Protein AF-0000000066293662 (afdb_homodimer)

Organism: Pelotomaculum thermopropionicum (strain DSM 13744 / JCM 10971 / SI) (NCBI:txid370438)

pLDDT: mean 81.78, std 11.97, range [32.34, 95.88]

Solvent-accessible surface area (backbone atoms only — not comparable to full-atom values): 14926 Å² total; per-residue (Å²): 115,74,69,55,57,62,65,71,39,51,73,28,52,47,52,37,50,50,45,27,51,44,15,60,73,37,67,30,66,56,48,29,51,31,30,48,48,52,50,49,31,52,72,69,64,40,39,81,66,48,43,59,48,30,64,74,39,17,55,60,54,15,49,34,37,23,43,39,23,59,44,39,45,55,54,66,53,63,64,41,69,70,39,54,52,32,38,69,37,74,64,9,41,44,17,22,52,20,5,23,50,34,8,37,36,29,34,48,5,46,50,44,44,70,74,39,57,60,33,52,50,14,20,47,53,12,32,52,48,10,24,60,74,58,58,14,31,89,61,42,59,46,50,12,31,18,44,23,45,52,51,50,52,56,49,52,70,74,98,115,73,68,53,58,63,63,70,39,51,73,28,52,47,51,37,50,51,45,28,51,44,14,60,72,38,65,28,64,57,49,28,51,31,31,50,50,51,50,50,30,52,73,70,64,40,40,81,67,49,43,60,46,30,64,72,41,16,56,59,54,14,50,35,36,22,42,38,24,58,45,38,46,55,54,65,54,63,63,40,70,69,39,54,53,32,37,68,36,72,64,9,40,43,17,23,53,21,5,22,49,35,8,38,37,29,34,49,4,46,49,46,43,70,73,40,58,60,33,51,49,14,19,46,52,12,32,52,48,10,24,60,75,59,59,14,30,88,65,43,59,46,51,13,32,18,45,22,46,52,51,51,52,55,50,53,71,74,98

Sequence (318 aa):
MSTNFFFAFESSEMILITLLFLGLFGRSNLVVSSSCILLCLKYFKLDQLVFPVLESRGLELGLVLLMLHILSPVATEKLTIKDLHSVTSLKGLFALAAGTLATKLNGDGLALMNARPEIIFGLTVGTVLGILFLRGTPCGPVMAAAVTAVFLQIASLFSMSTNFFFAFESSEMILITLLFLGLFGRSNLVVSSSCILLCLKYFKLDQLVFPVLESRGLELGLVLLMLHILSPVATEKLTIKDLHSVTSLKGLFALAAGTLATKLNGDGLALMNARPEIIFGLTVGTVLGILFLRGTPCGPVMAAAVTAVFLQIASLFS

Structure (mmCIF, N/CA/C/O backbone):
data_AF-0000000066293662-model_v1
#
loop_
_entity.id
_entity.type
_entity.pdbx_description
1 polymer 'UPF0756 membrane protein PTH_1668'
#
loop_
_atom_site.group_PDB
_atom_site.id
_atom_site.type_symbol
_atom_site.label_atom_id
_atom_site.label_alt_id
_atom_site.label_comp_id
_atom_site.label_asym_id
_atom_site.label_entity_id
_atom_site.label_seq_id
_atom_site.pdbx_PDB_ins_code
_atom_site.Cartn_x
_atom_site.Cartn_y
_atom_site.Cartn_z
_atom_site.occupancy
_atom_site.B_iso_or_equiv
_atom_site.auth_seq_id
_atom_site.auth_comp_id
_atom_site.auth_asym_id
_atom_site.auth_atom_id
_atom_site.pdbx_PDB_model_num
ATOM 1 N N . MET A 1 1 ? -18.578 -21.016 -31.906 1 32.34 1 MET A N 1
ATOM 2 C CA . MET A 1 1 ? -17.891 -19.75 -32.125 1 32.34 1 MET A CA 1
ATOM 3 C C . MET A 1 1 ? -17.328 -19.188 -30.844 1 32.34 1 MET A C 1
ATOM 5 O O . MET A 1 1 ? -16.344 -18.453 -30.844 1 32.34 1 MET A O 1
ATOM 9 N N . SER A 1 2 ? -18.094 -19.234 -29.766 1 38.53 2 SER A N 1
ATOM 10 C CA . SER A 1 2 ? -17.797 -18.703 -28.438 1 38.53 2 SER A CA 1
ATOM 11 C C . SER A 1 2 ? -16.594 -19.422 -27.828 1 38.53 2 SER A C 1
ATOM 13 O O . SER A 1 2 ? -15.844 -18.812 -27.047 1 38.53 2 SER A O 1
ATOM 15 N N . THR A 1 3 ? -16.578 -20.656 -27.984 1 43 3 THR A N 1
ATOM 16 C CA . THR A 1 3 ? -15.516 -21.531 -27.5 1 43 3 THR A CA 1
ATOM 17 C C . THR A 1 3 ? -14.18 -21.172 -28.141 1 43 3 THR A C 1
ATOM 19 O O . THR A 1 3 ? -13.117 -21.344 -27.531 1 43 3 THR A O 1
ATOM 22 N N . ASN A 1 4 ? -14.156 -20.781 -29.359 1 43.25 4 ASN A N 1
ATOM 23 C CA . ASN A 1 4 ? -12.961 -20.438 -30.125 1 43.25 4 ASN A CA 1
ATOM 24 C C . ASN A 1 4 ? -12.281 -19.188 -29.578 1 43.25 4 ASN A C 1
ATOM 26 O O . ASN A 1 4 ? -11.094 -18.969 -29.828 1 43.25 4 ASN A O 1
ATOM 30 N N . PHE A 1 5 ? -13.031 -18.266 -29.281 1 42.22 5 PHE A N 1
ATOM 31 C CA . PHE A 1 5 ? -12.516 -17.016 -28.734 1 42.22 5 PHE A CA 1
ATOM 32 C C . PHE A 1 5 ? -11.688 -17.281 -27.484 1 42.22 5 PHE A C 1
ATOM 34 O O . PHE A 1 5 ? -10.609 -16.719 -27.312 1 42.22 5 PHE A O 1
ATOM 41 N N . PHE A 1 6 ? -12.234 -18.062 -26.516 1 47.84 6 PHE A N 1
ATOM 42 C CA . PHE A 1 6 ? -11.508 -18.484 -25.328 1 47.84 6 PHE A CA 1
ATOM 43 C C . PHE A 1 6 ? -10.266 -19.281 -25.703 1 47.84 6 PHE A C 1
ATOM 45 O O . PHE A 1 6 ? -9.242 -19.219 -25.016 1 47.84 6 PHE A O 1
ATOM 52 N N . PHE A 1 7 ? -10.367 -20.016 -26.75 1 49.28 7 PHE A N 1
ATOM 53 C CA . PHE A 1 7 ? -9.258 -20.812 -27.266 1 49.28 7 PHE A CA 1
ATOM 54 C C . PHE A 1 7 ? -8.164 -19.906 -27.828 1 49.28 7 PHE A C 1
ATOM 56 O O . PHE A 1 7 ? -6.992 -20.297 -27.859 1 49.28 7 PHE A O 1
ATOM 63 N N . ALA A 1 8 ? -8.492 -18.688 -28.266 1 53.06 8 ALA A N 1
ATOM 64 C CA . ALA A 1 8 ? -7.523 -17.797 -28.875 1 53.06 8 ALA A CA 1
ATOM 65 C C . ALA A 1 8 ? -6.66 -17.109 -27.828 1 53.06 8 ALA A C 1
ATOM 67 O O . ALA A 1 8 ? -5.578 -16.594 -28.125 1 53.06 8 ALA A O 1
ATOM 68 N N . PHE A 1 9 ? -7.074 -17.234 -26.547 1 65.88 9 PHE A N 1
ATOM 69 C CA . PHE A 1 9 ? -6.312 -16.594 -25.484 1 65.88 9 PHE A CA 1
ATOM 70 C C . PHE A 1 9 ? -5.383 -17.578 -24.797 1 65.88 9 PHE A C 1
ATOM 72 O O . PHE A 1 9 ? -5.742 -18.75 -24.594 1 65.88 9 PHE A O 1
ATOM 79 N N . GLU A 1 10 ? -4.219 -17.172 -24.734 1 76.62 10 GLU A N 1
ATOM 80 C CA . GLU A 1 10 ? -3.264 -17.953 -23.953 1 76.62 10 GLU A CA 1
ATOM 81 C C . GLU A 1 10 ? -3.742 -18.109 -22.5 1 76.62 10 GLU A C 1
ATOM 83 O O . GLU A 1 10 ? -4.699 -17.453 -22.094 1 76.62 10 GLU A O 1
ATOM 88 N N . SER A 1 11 ? -3.164 -19.047 -21.953 1 81.5 11 SER A N 1
ATOM 89 C CA . SER A 1 11 ? -3.547 -19.375 -20.578 1 81.5 11 SER A CA 1
ATOM 90 C C . SER A 1 11 ? -3.547 -18.125 -19.703 1 81.5 11 SER A C 1
ATOM 92 O O . SER A 1 11 ? -4.469 -17.922 -18.906 1 81.5 11 SER A O 1
ATOM 94 N N . SER A 1 12 ? -2.609 -17.328 -19.875 1 83 12 SER A N 1
ATOM 95 C CA . SER A 1 12 ? -2.5 -16.125 -19.062 1 83 12 SER A CA 1
ATOM 96 C C . SER A 1 12 ? -3.623 -15.141 -19.375 1 83 12 SER A C 1
ATOM 98 O O . SER A 1 12 ? -4.141 -14.477 -18.469 1 83 12 SER A O 1
ATOM 100 N N . GLU A 1 13 ? -3.957 -15.047 -20.578 1 87.19 13 GLU A N 1
ATOM 101 C CA . GLU A 1 13 ? -5.039 -14.141 -20.969 1 87.19 13 GLU A CA 1
ATOM 102 C C . GLU A 1 13 ? -6.375 -14.609 -20.406 1 87.19 13 GLU A C 1
ATOM 104 O O . GLU A 1 13 ? -7.211 -13.797 -20.016 1 87.19 13 GLU A O 1
ATOM 109 N N . MET A 1 14 ? -6.461 -15.867 -20.406 1 86.31 14 MET A N 1
ATOM 110 C CA . MET A 1 14 ? -7.688 -16.422 -19.844 1 86.31 14 MET A CA 1
ATOM 111 C C . MET A 1 14 ? -7.785 -16.109 -18.359 1 86.31 14 MET A C 1
ATOM 113 O O . MET A 1 14 ? -8.867 -15.828 -17.844 1 86.31 14 MET A O 1
ATOM 117 N N . ILE A 1 15 ? -6.664 -16.25 -17.719 1 83.62 15 ILE A N 1
ATOM 118 C CA . ILE A 1 15 ? -6.645 -15.961 -16.281 1 83.62 15 ILE A CA 1
ATOM 119 C C . ILE A 1 15 ? -6.992 -14.492 -16.062 1 83.62 15 ILE A C 1
ATOM 121 O O . ILE A 1 15 ? -7.773 -14.164 -15.156 1 83.62 15 ILE A O 1
ATOM 125 N N . LEU A 1 16 ? -6.516 -13.656 -16.875 1 88.69 16 LEU A N 1
ATOM 126 C CA . LEU A 1 16 ? -6.766 -12.227 -16.734 1 88.69 16 LEU A CA 1
ATOM 127 C C . LEU A 1 16 ? -8.227 -11.898 -17.016 1 88.69 16 LEU A C 1
ATOM 129 O O . LEU A 1 16 ? -8.812 -11.023 -16.375 1 88.69 16 LEU A O 1
ATOM 133 N N . ILE A 1 17 ? -8.797 -12.562 -18 1 91.88 17 ILE A N 1
ATOM 134 C CA . ILE A 1 17 ? -10.203 -12.359 -18.312 1 91.88 17 ILE A CA 1
ATOM 135 C C . ILE A 1 17 ? -11.062 -12.789 -17.125 1 91.88 17 ILE A C 1
ATOM 137 O O . ILE A 1 17 ? -12.016 -12.094 -16.766 1 91.88 17 ILE A O 1
ATOM 141 N N . THR A 1 18 ? -10.68 -13.93 -16.641 1 86.88 18 THR A N 1
ATOM 142 C CA . THR A 1 18 ? -11.391 -14.398 -15.453 1 86.88 18 THR A CA 1
ATOM 143 C C . THR A 1 18 ? -11.289 -13.383 -14.32 1 86.88 18 THR A C 1
ATOM 145 O O . THR A 1 18 ? -12.289 -13.086 -13.656 1 86.88 18 THR A O 1
ATOM 148 N N . LEU A 1 19 ? -10.141 -12.875 -14.109 1 84.81 19 LEU A N 1
ATOM 149 C CA . LEU A 1 19 ? -9.938 -11.883 -13.062 1 84.81 19 LEU A CA 1
ATOM 150 C C . LEU A 1 19 ? -10.727 -10.609 -13.352 1 84.81 19 LEU A C 1
ATOM 152 O O . LEU A 1 19 ? -11.219 -9.953 -12.43 1 84.81 19 LEU A O 1
ATOM 156 N N . LEU A 1 20 ? -10.797 -10.273 -14.617 1 91.25 20 LEU A N 1
ATOM 157 C CA . LEU A 1 20 ? -11.578 -9.102 -15.023 1 91.25 20 LEU A CA 1
ATOM 158 C C . LEU A 1 20 ? -13.039 -9.273 -14.625 1 91.25 20 LEU A C 1
ATOM 160 O O . LEU A 1 20 ? -13.641 -8.367 -14.039 1 91.25 20 LEU A O 1
ATOM 164 N N . PHE A 1 21 ? -13.578 -10.391 -14.844 1 91.12 21 PHE A N 1
ATOM 165 C CA . PHE A 1 21 ? -14.969 -10.656 -14.5 1 91.12 21 PHE A CA 1
ATOM 166 C C . PHE A 1 21 ? -15.164 -10.703 -12.992 1 91.12 21 PHE A C 1
ATOM 168 O O . PHE A 1 21 ? -16.141 -10.172 -12.469 1 91.12 21 PHE A O 1
ATOM 175 N N . LEU A 1 22 ? -14.234 -11.367 -12.398 1 83.31 22 LEU A N 1
ATOM 176 C CA . LEU A 1 22 ? -14.32 -11.438 -10.938 1 83.31 22 LEU A CA 1
ATOM 177 C C . LEU A 1 22 ? -14.242 -10.039 -10.328 1 83.31 22 LEU A C 1
ATOM 179 O O . LEU A 1 22 ? -14.906 -9.766 -9.328 1 83.31 22 LEU A O 1
ATOM 183 N N . GLY A 1 23 ? -13.383 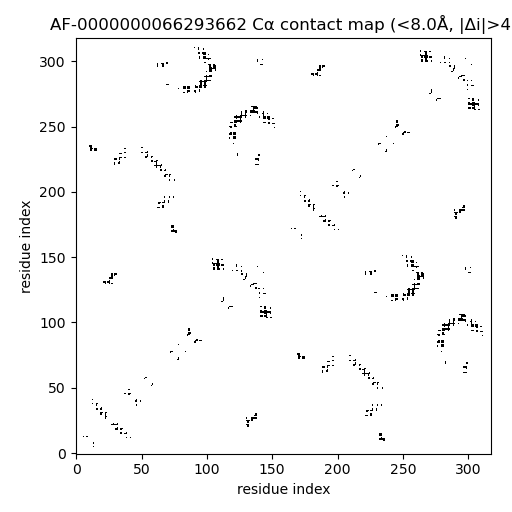-9.258 -10.859 1 86.12 23 GLY A N 1
ATOM 184 C CA . GLY A 1 23 ? -13.297 -7.879 -10.406 1 86.12 23 GLY A CA 1
ATOM 185 C C . GLY A 1 23 ? -14.586 -7.105 -10.594 1 86.12 23 GLY A C 1
ATOM 186 O O . GLY A 1 23 ? -14.961 -6.301 -9.742 1 86.12 23 GLY A O 1
ATOM 187 N N . LEU A 1 24 ? -15.258 -7.344 -11.766 1 87.88 24 LEU A N 1
ATOM 188 C CA . LEU A 1 24 ? -16.547 -6.707 -12.047 1 87.88 24 LEU A CA 1
ATOM 189 C C . LEU A 1 24 ? -17.609 -7.16 -11.055 1 87.88 24 LEU A C 1
ATOM 191 O O . LEU A 1 24 ? -18.375 -6.344 -10.547 1 87.88 24 LEU A O 1
ATOM 195 N N . PHE A 1 25 ? -17.531 -8.375 -10.75 1 84.75 25 PHE A N 1
ATOM 196 C CA . PHE A 1 25 ? -18.484 -8.945 -9.82 1 84.75 25 PHE A CA 1
ATOM 197 C C . PHE A 1 25 ? -18.219 -8.469 -8.398 1 84.75 25 PHE A C 1
ATOM 199 O O . PHE A 1 25 ? -19.141 -8.227 -7.625 1 84.75 25 PHE A O 1
ATOM 206 N N . GLY A 1 26 ? -16.969 -8.469 -8.117 1 76.12 26 GLY A N 1
ATOM 207 C CA . GLY A 1 26 ? -16.562 -8.023 -6.793 1 76.12 26 GLY A CA 1
ATOM 208 C C . GLY A 1 26 ? -16.547 -6.52 -6.641 1 76.12 26 GLY A C 1
ATOM 209 O O . GLY A 1 26 ? -16.297 -6 -5.555 1 76.12 26 GLY A O 1
ATOM 210 N N . ARG A 1 27 ? -16.875 -5.812 -7.773 1 79.88 27 ARG A N 1
ATOM 211 C CA . ARG A 1 27 ? -16.938 -4.355 -7.777 1 79.88 27 ARG A CA 1
ATOM 212 C C . ARG A 1 27 ? -15.594 -3.758 -7.359 1 79.88 27 ARG A C 1
ATOM 214 O O . ARG A 1 27 ? -15.547 -2.799 -6.586 1 79.88 27 ARG A O 1
ATOM 221 N N . SER A 1 28 ? -14.508 -4.336 -7.625 1 80 28 SER A N 1
ATOM 222 C CA . SER A 1 28 ? -13.172 -3.812 -7.383 1 80 28 SER A CA 1
ATOM 223 C C . SER A 1 28 ? -12.625 -3.088 -8.609 1 80 28 SER A C 1
ATOM 225 O O . SER A 1 28 ? -12.047 -3.713 -9.5 1 80 28 SER A O 1
ATOM 227 N N . ASN A 1 29 ? -12.711 -1.812 -8.547 1 84.62 29 ASN A N 1
ATOM 228 C CA . ASN A 1 29 ? -12.25 -1.008 -9.672 1 84.62 29 ASN A CA 1
ATOM 229 C C . ASN A 1 29 ? -10.758 -1.199 -9.922 1 84.62 29 ASN A C 1
ATOM 231 O O . ASN A 1 29 ? -10.305 -1.142 -11.062 1 84.62 29 ASN A O 1
ATOM 235 N N . LEU A 1 30 ? -10.062 -1.463 -8.883 1 81.75 30 LEU A N 1
ATOM 236 C CA . LEU A 1 30 ? -8.617 -1.634 -8.992 1 81.75 30 LEU A CA 1
ATOM 237 C C . LEU A 1 30 ? -8.281 -2.893 -9.789 1 81.75 30 LEU A C 1
ATOM 239 O O . LEU A 1 30 ? -7.426 -2.859 -10.672 1 81.75 30 LEU A O 1
ATOM 243 N N . VAL A 1 31 ? -8.977 -3.945 -9.453 1 84.12 31 VAL A N 1
ATOM 244 C CA . VAL A 1 31 ? -8.727 -5.215 -10.125 1 84.12 31 VAL A CA 1
ATOM 245 C C . VAL A 1 31 ? -9.18 -5.137 -11.578 1 84.12 31 VAL A C 1
ATOM 247 O O . VAL A 1 31 ? -8.477 -5.586 -12.484 1 84.12 31 VAL A O 1
ATOM 250 N N . VAL A 1 32 ? -10.312 -4.508 -11.758 1 90.44 32 VAL A N 1
ATOM 251 C CA . VAL A 1 32 ? -10.883 -4.375 -13.094 1 90.44 32 VAL A CA 1
ATOM 252 C C . VAL A 1 32 ? -9.945 -3.541 -13.969 1 90.44 32 VAL A C 1
ATOM 254 O O . VAL A 1 32 ? -9.578 -3.961 -15.07 1 90.44 32 VAL A O 1
ATOM 257 N N . SER A 1 33 ? -9.562 -2.449 -13.43 1 92.94 33 SER A N 1
ATOM 258 C CA . SER A 1 33 ? -8.711 -1.553 -14.211 1 92.94 33 SER A CA 1
ATOM 259 C C . SER A 1 33 ? -7.363 -2.195 -14.523 1 92.94 33 SER A C 1
ATOM 261 O O . SER A 1 33 ? -6.883 -2.129 -15.656 1 92.94 33 SER A O 1
ATOM 263 N N . SER A 1 34 ? -6.719 -2.787 -13.547 1 90.5 34 SER A N 1
ATOM 264 C CA . SER A 1 34 ? -5.414 -3.406 -13.742 1 90.5 34 SER A CA 1
ATOM 265 C C . SER A 1 34 ? -5.496 -4.574 -14.727 1 90.5 34 SER A C 1
ATOM 267 O O . SER A 1 34 ? -4.621 -4.734 -15.578 1 90.5 34 SER A O 1
ATOM 269 N N . SER A 1 35 ? -6.539 -5.363 -14.578 1 91.62 35 SER A N 1
ATOM 270 C CA . SER A 1 35 ? -6.707 -6.484 -15.5 1 91.62 35 SER A CA 1
ATOM 271 C C . SER A 1 35 ? -6.918 -5.996 -16.922 1 91.62 35 SER A C 1
ATOM 273 O O . SER A 1 35 ? -6.379 -6.574 -17.875 1 91.62 35 SER A O 1
ATOM 275 N N . CYS A 1 36 ? -7.691 -4.957 -17.109 1 95.69 36 CYS A N 1
ATOM 276 C CA . CYS A 1 36 ? -7.914 -4.371 -18.422 1 95.69 36 CYS A CA 1
ATOM 277 C C . CYS A 1 36 ? -6.605 -3.875 -19.031 1 95.69 36 CYS A C 1
ATOM 279 O O . CYS A 1 36 ? -6.336 -4.105 -20.203 1 95.69 36 CYS A O 1
ATOM 281 N N . ILE A 1 37 ? -5.875 -3.229 -18.234 1 95.88 37 ILE A N 1
ATOM 282 C CA . ILE A 1 37 ? -4.605 -2.684 -18.703 1 95.88 37 ILE A CA 1
ATOM 283 C C . ILE A 1 37 ? -3.674 -3.82 -19.109 1 95.88 37 ILE A C 1
ATOM 285 O O . ILE A 1 37 ? -3.062 -3.773 -20.188 1 95.88 37 ILE A O 1
ATOM 289 N N . LEU A 1 38 ? -3.535 -4.793 -18.312 1 93.56 38 LEU A N 1
ATOM 290 C CA . LEU A 1 38 ? -2.65 -5.91 -18.625 1 93.56 38 LEU A CA 1
ATOM 291 C C . LEU A 1 38 ? -3.111 -6.637 -19.875 1 93.56 38 LEU A C 1
ATOM 293 O O . LEU A 1 38 ? -2.289 -7.07 -20.688 1 93.56 38 LEU A O 1
ATOM 297 N N . LEU A 1 39 ? -4.461 -6.824 -19.953 1 93.62 39 LEU A N 1
ATOM 298 C CA . LEU A 1 39 ? -5.004 -7.461 -21.141 1 93.62 39 LEU A CA 1
ATOM 299 C C . LEU A 1 39 ? -4.684 -6.637 -22.391 1 93.62 39 LEU A C 1
ATOM 301 O O . LEU A 1 39 ? -4.344 -7.195 -23.438 1 93.62 39 LEU A O 1
ATOM 305 N N . CYS A 1 40 ? -4.82 -5.352 -22.234 1 94.88 40 CYS A N 1
ATOM 306 C CA . CYS A 1 40 ? -4.488 -4.457 -23.344 1 94.88 40 CYS A CA 1
ATOM 307 C C . CYS A 1 40 ? -3.02 -4.59 -23.734 1 94.88 40 CYS A C 1
ATOM 309 O O . CYS A 1 40 ? -2.686 -4.633 -24.906 1 94.88 40 CYS A O 1
ATOM 311 N N . LEU A 1 41 ? -2.197 -4.664 -22.75 1 93.94 41 LEU A N 1
ATOM 312 C CA . LEU A 1 41 ? -0.768 -4.812 -23.016 1 93.94 41 LEU A CA 1
ATOM 313 C C . LEU A 1 41 ? -0.476 -6.129 -23.719 1 93.94 41 LEU A C 1
ATOM 315 O O . LEU A 1 41 ? 0.354 -6.18 -24.641 1 93.94 41 LEU A O 1
ATOM 319 N N . LYS A 1 42 ? -1.118 -7.113 -23.25 1 89.88 42 LYS A N 1
ATOM 320 C CA . LYS A 1 42 ? -0.926 -8.422 -23.875 1 89.88 42 LYS A CA 1
ATOM 321 C C . LYS A 1 42 ? -1.452 -8.43 -25.312 1 89.88 42 LYS A C 1
ATOM 323 O O . LYS A 1 42 ? -0.815 -8.992 -26.203 1 89.88 42 LYS A O 1
ATOM 328 N N . TYR A 1 43 ? -2.594 -7.801 -25.484 1 87.94 43 TYR A N 1
ATOM 329 C CA . TYR A 1 43 ? -3.225 -7.762 -26.797 1 87.94 43 TYR A CA 1
ATOM 330 C C . TYR A 1 43 ? -2.348 -7.027 -27.812 1 87.94 43 TYR A C 1
ATOM 332 O O . TYR A 1 43 ? -2.207 -7.461 -28.953 1 87.94 43 TYR A O 1
ATOM 340 N N . PHE A 1 44 ? -1.742 -5.988 -27.391 1 91.94 44 PHE A N 1
ATOM 341 C CA . PHE A 1 44 ? -0.915 -5.168 -28.266 1 91.94 44 PHE A CA 1
ATOM 342 C C . PHE A 1 44 ? 0.527 -5.66 -28.266 1 91.94 44 PHE A C 1
ATOM 344 O O . PHE A 1 44 ? 1.405 -5.023 -28.859 1 91.94 44 PHE A O 1
ATOM 351 N N . LYS A 1 45 ? 0.841 -6.738 -27.578 1 88.19 45 LYS A N 1
ATOM 352 C CA . LYS A 1 45 ? 2.145 -7.398 -27.531 1 88.19 45 LYS A CA 1
ATOM 353 C C . LYS A 1 45 ? 3.201 -6.48 -26.922 1 88.19 45 LYS A C 1
ATOM 355 O O . LYS A 1 45 ? 4.332 -6.422 -27.391 1 88.19 45 LYS A O 1
ATOM 360 N N . LEU A 1 46 ? 2.783 -5.719 -26.016 1 90.5 46 LEU A N 1
ATOM 361 C CA . LEU A 1 46 ? 3.697 -4.832 -25.312 1 90.5 46 LEU A CA 1
ATOM 362 C C . LEU A 1 46 ? 4.172 -5.469 -24 1 90.5 46 LEU A C 1
ATOM 364 O O . LEU A 1 46 ? 4.875 -4.836 -23.219 1 90.5 46 LEU A O 1
ATOM 368 N N . ASP A 1 47 ? 3.816 -6.633 -23.828 1 84.19 47 ASP A N 1
ATOM 369 C CA . ASP A 1 47 ? 4.094 -7.348 -22.578 1 84.19 47 ASP A CA 1
ATOM 370 C C . ASP A 1 47 ? 5.594 -7.559 -22.391 1 84.19 47 ASP A C 1
ATOM 372 O O . ASP A 1 47 ? 6.105 -7.457 -21.281 1 84.19 47 ASP A O 1
ATOM 376 N N . GLN A 1 48 ? 6.262 -7.773 -23.469 1 84.19 48 GLN A N 1
ATOM 377 C CA . GLN A 1 48 ? 7.695 -8.031 -23.391 1 84.19 48 GLN A CA 1
ATOM 378 C C . GLN A 1 48 ? 8.445 -6.816 -22.859 1 84.19 48 GLN A C 1
ATOM 380 O O . GLN A 1 48 ? 9.477 -6.953 -22.203 1 84.19 48 GLN A O 1
ATOM 385 N N . LEU A 1 49 ? 7.906 -5.758 -23.141 1 88.12 49 LEU A N 1
ATOM 386 C CA . LEU A 1 49 ? 8.578 -4.523 -22.75 1 88.12 49 LEU A CA 1
ATOM 387 C C . LEU A 1 49 ? 8.094 -4.047 -21.391 1 88.12 49 LEU A C 1
ATOM 389 O O . LEU A 1 49 ? 8.898 -3.631 -20.547 1 88.12 49 LEU A O 1
ATOM 393 N N . VAL A 1 50 ? 6.906 -4.113 -21.078 1 91.12 50 VAL A N 1
ATOM 394 C CA . VAL A 1 50 ? 6.297 -3.469 -19.922 1 91.12 50 VAL A CA 1
ATOM 395 C C . VAL A 1 50 ? 6.309 -4.422 -18.734 1 91.12 50 VAL A C 1
ATOM 397 O O . VAL A 1 50 ? 6.543 -4.004 -17.594 1 91.12 50 VAL A O 1
ATOM 400 N N . PHE A 1 51 ? 6.203 -5.688 -18.922 1 89.75 51 PHE A N 1
ATOM 401 C CA . PHE A 1 51 ? 6.043 -6.648 -17.844 1 89.75 51 PHE A CA 1
ATOM 402 C C . PHE A 1 51 ? 7.316 -6.742 -17 1 89.75 51 PHE A C 1
ATOM 404 O O . PHE A 1 51 ? 7.262 -6.723 -15.773 1 89.75 51 PHE A O 1
ATOM 411 N N . PRO A 1 52 ? 8.477 -6.797 -17.688 1 87.38 52 PRO A N 1
ATOM 412 C CA . PRO A 1 52 ? 9.695 -6.844 -16.875 1 87.38 52 PRO A CA 1
ATOM 413 C C . PRO A 1 52 ? 9.859 -5.609 -15.984 1 87.38 52 PRO A C 1
ATOM 415 O O . PRO A 1 52 ? 10.328 -5.719 -14.852 1 87.38 52 PRO A O 1
ATOM 418 N N . VAL A 1 53 ? 9.469 -4.473 -16.453 1 88.5 53 VAL A N 1
ATOM 419 C CA . VAL A 1 53 ? 9.555 -3.229 -15.688 1 88.5 53 VAL A CA 1
ATOM 420 C C . VAL A 1 53 ? 8.562 -3.264 -14.523 1 88.5 53 VAL A C 1
ATOM 422 O O . VAL A 1 53 ? 8.898 -2.875 -13.398 1 88.5 53 VAL A O 1
ATOM 425 N N . LEU A 1 54 ? 7.445 -3.721 -14.773 1 88.81 54 LEU A N 1
ATOM 426 C CA . LEU A 1 54 ? 6.422 -3.824 -13.734 1 88.81 54 LEU A CA 1
ATOM 427 C C . LEU A 1 54 ? 6.863 -4.777 -12.633 1 88.81 54 LEU A C 1
ATOM 429 O O . LEU A 1 54 ? 6.656 -4.504 -11.445 1 88.81 54 LEU A O 1
ATOM 433 N N . GLU A 1 55 ? 7.477 -5.809 -13.016 1 81.94 55 GLU A N 1
ATOM 434 C CA . GLU A 1 55 ? 7.895 -6.828 -12.055 1 81.94 55 GLU A CA 1
ATOM 435 C C . GLU A 1 55 ? 9.086 -6.355 -11.234 1 81.94 55 GLU A C 1
ATOM 437 O O . GLU A 1 55 ? 9.172 -6.637 -10.031 1 81.94 55 GLU A O 1
ATOM 442 N N . SER A 1 56 ? 9.953 -5.645 -11.891 1 82.75 56 SER A N 1
ATOM 443 C CA . SER A 1 56 ? 11.18 -5.277 -11.203 1 82.75 56 SER A CA 1
ATOM 444 C C . SER A 1 56 ? 11.023 -3.949 -10.461 1 82.75 56 SER A C 1
ATOM 446 O O . SER A 1 56 ? 11.531 -3.787 -9.352 1 82.75 56 SER A O 1
ATOM 448 N N . ARG A 1 57 ? 10.234 -3.062 -11.07 1 86.5 57 ARG A N 1
ATOM 449 C CA . ARG A 1 57 ? 10.219 -1.705 -10.531 1 86.5 57 ARG A CA 1
ATOM 450 C C . ARG A 1 57 ? 8.812 -1.285 -10.141 1 86.5 57 ARG A C 1
ATOM 452 O O . ARG A 1 57 ? 8.625 -0.267 -9.469 1 86.5 57 ARG A O 1
ATOM 459 N N . GLY A 1 58 ? 7.875 -2.012 -10.5 1 86.12 58 GLY A N 1
ATOM 460 C CA . GLY A 1 58 ? 6.488 -1.664 -10.25 1 86.12 58 GLY A CA 1
ATOM 461 C C . GLY A 1 58 ? 6.199 -1.389 -8.781 1 86.12 58 GLY A C 1
ATOM 462 O O . GLY A 1 58 ? 5.484 -0.438 -8.453 1 86.12 58 GLY A O 1
ATOM 463 N N . LEU A 1 59 ? 6.781 -2.182 -7.902 1 80.12 59 LEU A N 1
ATOM 464 C CA . LEU A 1 59 ? 6.574 -2.014 -6.469 1 80.12 59 LEU A CA 1
ATOM 465 C C . LEU A 1 59 ? 7.156 -0.688 -5.988 1 80.12 59 LEU A C 1
ATOM 467 O O . LEU A 1 59 ? 6.477 0.082 -5.309 1 80.12 59 LEU A O 1
ATOM 471 N N . GLU A 1 60 ? 8.359 -0.445 -6.43 1 83.31 60 GLU A N 1
ATOM 472 C CA . GLU A 1 60 ? 9.031 0.778 -6.008 1 83.31 60 GLU A CA 1
ATOM 473 C C . GLU A 1 60 ? 8.312 2.018 -6.527 1 83.31 60 GLU A C 1
ATOM 475 O O . GLU A 1 60 ? 8.102 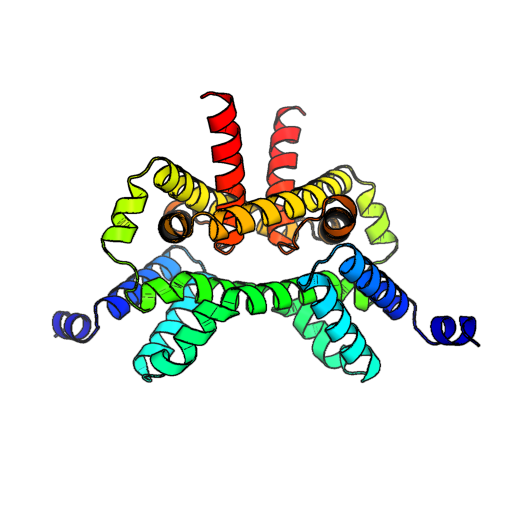2.979 -5.781 1 83.31 60 GLU A O 1
ATOM 480 N N . LEU A 1 61 ? 7.914 1.992 -7.754 1 89 61 LEU A N 1
ATOM 481 C CA . LEU A 1 61 ? 7.242 3.133 -8.367 1 89 61 LEU A CA 1
ATOM 482 C C . LEU A 1 61 ? 5.879 3.369 -7.723 1 89 61 LEU A C 1
ATOM 484 O O . LEU A 1 61 ? 5.484 4.516 -7.504 1 89 61 LEU A O 1
ATOM 488 N N . GLY A 1 62 ? 5.219 2.279 -7.465 1 85.25 62 GLY A N 1
ATOM 489 C CA . GLY A 1 62 ? 3.943 2.395 -6.773 1 85.25 62 GLY A CA 1
ATOM 490 C C . GLY A 1 62 ? 4.066 3.002 -5.387 1 85.25 62 GLY A C 1
ATOM 491 O O . GLY A 1 62 ? 3.311 3.904 -5.031 1 85.25 62 GLY A O 1
ATOM 492 N N . LEU A 1 63 ? 5.066 2.617 -4.703 1 81.25 63 LEU A N 1
ATOM 493 C CA . LEU A 1 63 ? 5.277 3.098 -3.342 1 81.25 63 LEU A CA 1
ATOM 494 C C . LEU A 1 63 ? 5.707 4.562 -3.344 1 81.25 63 LEU A C 1
ATOM 496 O O . LEU A 1 63 ? 5.316 5.328 -2.461 1 81.25 63 LEU A O 1
ATOM 500 N N . VAL A 1 64 ? 6.492 4.879 -4.266 1 87.5 64 VAL A N 1
ATOM 501 C CA . VAL A 1 64 ? 6.918 6.27 -4.363 1 87.5 64 VAL A CA 1
ATOM 502 C C . VAL A 1 64 ? 5.707 7.16 -4.648 1 87.5 64 VAL A C 1
ATOM 504 O O . VAL A 1 64 ? 5.562 8.227 -4.051 1 87.5 64 VAL A O 1
ATOM 507 N N . LEU A 1 65 ? 4.898 6.691 -5.551 1 88.81 65 LEU A N 1
ATOM 508 C CA . LEU A 1 65 ? 3.715 7.477 -5.875 1 88.81 65 LEU A CA 1
ATOM 509 C C . LEU A 1 65 ? 2.797 7.605 -4.664 1 88.81 65 LEU A C 1
ATOM 511 O O . LEU A 1 65 ? 2.221 8.664 -4.426 1 88.81 65 LEU A O 1
ATOM 515 N N . LEU A 1 66 ? 2.656 6.625 -3.924 1 79.31 66 LEU A N 1
ATOM 516 C CA . LEU A 1 66 ? 1.856 6.664 -2.703 1 79.31 66 LEU A CA 1
ATOM 517 C C . LEU A 1 66 ? 2.469 7.617 -1.683 1 79.31 66 LEU A C 1
ATOM 519 O O . LEU A 1 66 ? 1.749 8.367 -1.02 1 79.31 66 LEU A O 1
ATOM 523 N N . MET A 1 67 ? 3.773 7.527 -1.604 1 83.81 67 MET A N 1
ATOM 524 C CA . MET A 1 67 ? 4.457 8.398 -0.651 1 83.81 67 MET A CA 1
ATOM 525 C C . MET A 1 67 ? 4.316 9.859 -1.052 1 83.81 67 MET A C 1
ATOM 527 O O . MET A 1 67 ? 4.16 10.734 -0.193 1 83.81 67 MET A O 1
ATOM 531 N N . LEU A 1 68 ? 4.395 10.094 -2.326 1 89.69 68 LEU A N 1
ATOM 532 C CA . LEU A 1 68 ? 4.18 11.453 -2.812 1 89.69 68 LEU A CA 1
ATOM 533 C C . LEU A 1 68 ? 2.791 11.953 -2.426 1 89.69 68 LEU A C 1
ATOM 535 O O . LEU A 1 68 ? 2.627 13.117 -2.051 1 89.69 68 LEU A O 1
ATOM 539 N N . HIS A 1 69 ? 1.841 11.023 -2.514 1 83.44 69 HIS A N 1
ATOM 540 C CA . HIS A 1 69 ? 0.477 11.359 -2.123 1 83.44 69 HIS A CA 1
ATOM 541 C C . HIS A 1 69 ? 0.39 11.672 -0.633 1 83.44 69 HIS A C 1
ATOM 543 O O . HIS A 1 69 ? -0.217 12.672 -0.236 1 83.44 69 HIS A O 1
ATOM 549 N N . ILE A 1 70 ? 1.008 10.953 0.159 1 77.88 70 ILE A N 1
ATOM 550 C CA . ILE A 1 70 ? 0.971 11.094 1.61 1 77.88 70 ILE A CA 1
ATOM 551 C C . ILE A 1 70 ? 1.633 12.406 2.018 1 77.88 70 ILE A C 1
ATOM 553 O O . ILE A 1 70 ? 1.16 13.094 2.93 1 77.88 70 ILE A O 1
ATOM 557 N N . LEU A 1 71 ? 2.686 12.797 1.377 1 83.69 71 LEU A N 1
ATOM 558 C CA . LEU A 1 71 ? 3.471 13.953 1.788 1 83.69 71 LEU A CA 1
ATOM 559 C C . LEU A 1 71 ? 2.951 15.227 1.128 1 83.69 71 LEU A C 1
ATOM 561 O O . LEU A 1 71 ? 3.305 16.328 1.54 1 83.69 71 LEU A O 1
ATOM 565 N N . SER A 1 72 ? 2.102 15.047 0.12 1 85.88 72 SER A N 1
ATOM 566 C CA . SER A 1 72 ? 1.643 16.203 -0.639 1 85.88 72 SER A CA 1
ATOM 567 C C . SER A 1 72 ? 0.907 17.188 0.257 1 85.88 72 SER A C 1
ATOM 569 O O . SER A 1 72 ? 1.126 18.406 0.164 1 85.88 72 SER A O 1
ATOM 571 N N . PRO A 1 73 ? 0.073 16.75 1.145 1 78.12 73 PRO A N 1
ATOM 572 C CA . PRO A 1 73 ? -0.574 17.719 2.033 1 78.12 73 PRO A CA 1
ATOM 573 C C . PRO A 1 73 ? 0.414 18.406 2.973 1 78.12 73 PRO A C 1
ATOM 575 O O . PRO A 1 73 ? 0.195 19.562 3.369 1 78.12 73 PRO A O 1
ATOM 578 N N . VAL A 1 74 ? 1.415 17.703 3.348 1 77.5 74 VAL A N 1
ATOM 579 C CA . VAL A 1 74 ? 2.463 18.281 4.188 1 77.5 74 VAL A CA 1
ATOM 580 C C . VAL A 1 74 ? 3.221 19.359 3.41 1 77.5 74 VAL A C 1
ATOM 582 O O . VAL A 1 74 ? 3.598 20.391 3.973 1 77.5 74 VAL A O 1
ATOM 585 N N . ALA A 1 75 ? 3.352 19.125 2.162 1 82.62 75 ALA A N 1
ATOM 586 C CA . ALA A 1 75 ? 4.105 20.031 1.297 1 82.62 75 ALA A CA 1
ATOM 587 C C . ALA A 1 75 ? 3.291 21.281 0.962 1 82.62 75 ALA A C 1
ATOM 589 O O . ALA A 1 75 ? 3.855 22.328 0.634 1 82.62 75 ALA A O 1
ATOM 590 N N . THR A 1 76 ? 2.021 21.156 1.033 1 80.25 76 THR A N 1
ATOM 591 C CA . THR A 1 76 ? 1.169 22.281 0.658 1 80.25 76 THR A CA 1
ATOM 592 C C . THR A 1 76 ? 0.705 23.047 1.894 1 80.25 76 THR A C 1
ATOM 594 O O . THR A 1 76 ? -0.039 24.031 1.783 1 80.25 76 THR A O 1
ATOM 597 N N . GLU A 1 77 ? 1.26 22.625 3.035 1 67.88 77 GLU A N 1
ATOM 598 C CA . GLU A 1 77 ? 0.925 23.266 4.305 1 67.88 77 GLU A CA 1
ATOM 599 C C . GLU A 1 77 ? -0.567 23.156 4.602 1 67.88 77 GLU A C 1
ATOM 601 O O . GLU A 1 77 ? -1.166 24.078 5.152 1 67.88 77 GLU A O 1
ATOM 606 N N . LYS A 1 78 ? -1.132 22.266 3.932 1 68.62 78 LYS A N 1
ATOM 607 C CA . LYS A 1 78 ? -2.555 22.094 4.203 1 68.62 78 LYS A CA 1
ATOM 608 C C . LYS A 1 78 ? -2.775 21.5 5.598 1 68.62 78 LYS A C 1
ATOM 610 O O . LYS A 1 78 ? -3.916 21.375 6.047 1 68.62 78 LYS A O 1
ATOM 615 N N . LEU A 1 79 ? -1.719 21.188 6.215 1 62.34 79 LEU A N 1
ATOM 616 C CA . LEU A 1 79 ? -1.864 20.703 7.582 1 62.34 79 LEU A CA 1
ATOM 617 C C . LEU A 1 79 ? -2.139 21.859 8.539 1 62.34 79 LEU A C 1
ATOM 619 O O . LEU A 1 79 ? -1.337 22.781 8.641 1 62.34 79 LEU A O 1
ATOM 623 N N . THR A 1 80 ? -3.248 22.109 8.719 1 56.56 80 THR A N 1
ATOM 624 C CA . THR A 1 80 ? -3.662 23.219 9.586 1 56.56 80 THR A CA 1
ATOM 625 C C . THR A 1 80 ? -3.637 22.797 11.047 1 56.56 80 THR A C 1
ATOM 627 O O . THR A 1 80 ? -3.594 21.594 11.359 1 56.56 80 THR A O 1
ATOM 630 N N . ILE A 1 81 ? -3.549 23.719 11.805 1 55.97 81 ILE A N 1
ATOM 631 C CA . ILE A 1 81 ? -3.617 23.547 13.258 1 55.97 81 ILE A CA 1
ATOM 632 C C . ILE A 1 81 ? -4.809 22.672 13.609 1 55.97 81 ILE A C 1
ATOM 634 O O . ILE A 1 81 ? -4.75 21.891 14.57 1 55.97 81 ILE A O 1
ATOM 638 N N . LYS A 1 82 ? -5.867 22.844 12.938 1 59.72 82 LYS A N 1
ATOM 639 C CA . LYS A 1 82 ? -7.059 22.031 13.18 1 59.72 82 LYS A CA 1
ATOM 640 C C . LYS A 1 82 ? -6.77 20.547 12.961 1 59.72 82 LYS A C 1
ATOM 642 O O . LYS A 1 82 ? -7.266 19.703 13.703 1 59.72 82 LYS A O 1
ATOM 647 N N . ASP A 1 83 ? -5.859 20.297 12.086 1 63.84 83 ASP A N 1
ATOM 648 C CA . ASP A 1 83 ? -5.457 18.906 11.836 1 63.84 83 ASP A CA 1
ATOM 649 C C . ASP A 1 83 ? -4.586 18.375 12.977 1 63.84 83 ASP A C 1
ATOM 651 O O . ASP A 1 83 ? -4.691 17.203 13.352 1 63.84 83 ASP A O 1
ATOM 655 N N . LEU A 1 84 ? -3.969 19.359 13.469 1 64.88 84 LEU A N 1
ATOM 656 C CA . LEU A 1 84 ? -3.148 19.016 14.633 1 64.88 84 LEU A CA 1
ATOM 657 C C . LEU A 1 84 ? -4.02 18.688 15.836 1 64.88 84 LEU A C 1
ATOM 659 O O . LEU A 1 84 ? -3.707 17.766 16.594 1 64.88 84 LEU A O 1
ATOM 663 N N . HIS A 1 85 ? -5 19.359 15.891 1 65.94 85 HIS A N 1
ATOM 664 C CA . HIS A 1 85 ? -5.902 19.141 17.016 1 65.94 85 HIS A CA 1
ATOM 665 C C . HIS A 1 85 ? -6.598 17.781 16.891 1 65.94 85 HIS A C 1
ATOM 667 O O . HIS A 1 85 ? -6.992 17.188 17.906 1 65.94 85 HIS A O 1
ATOM 673 N N . SER A 1 86 ? -6.594 17.375 15.734 1 66.75 86 SER A N 1
ATOM 674 C CA . SER A 1 86 ? -7.238 16.078 15.547 1 66.75 86 SER A CA 1
ATOM 675 C C . SER A 1 86 ? -6.398 14.953 16.141 1 66.75 86 SER A C 1
ATOM 677 O O . SER A 1 86 ? -6.934 13.93 16.562 1 66.75 86 SER A O 1
ATOM 679 N N . VAL A 1 87 ? -5.191 15.25 16.219 1 74.56 87 VAL A N 1
ATOM 680 C CA . VAL A 1 87 ? -4.285 14.273 16.812 1 74.56 87 VAL A CA 1
ATOM 681 C C . VAL A 1 87 ? -4.512 14.188 18.312 1 74.56 87 VAL A C 1
ATOM 683 O O . VAL A 1 87 ? -4.137 13.203 18.953 1 74.56 87 VAL A O 1
ATOM 686 N N . THR A 1 88 ? -5.254 15.086 18.688 1 75.25 88 THR A N 1
ATOM 687 C CA . THR A 1 88 ? -5.492 15.07 20.125 1 75.25 88 THR A CA 1
ATOM 688 C C . THR A 1 88 ? -6.754 14.273 20.453 1 75.25 88 THR A C 1
ATOM 690 O O . THR A 1 88 ? -6.977 13.906 21.609 1 75.25 88 THR A O 1
ATOM 693 N N . SER A 1 89 ? -7.496 14 19.5 1 80.69 89 SER A N 1
ATOM 694 C CA . SER A 1 89 ? -8.656 13.148 19.734 1 80.69 89 SER A CA 1
ATOM 695 C C . SER A 1 89 ? -8.25 11.688 19.906 1 80.69 89 SER A C 1
ATOM 697 O O . SER A 1 89 ? -7.129 11.305 19.562 1 80.69 89 SER A O 1
ATOM 699 N N . LEU A 1 90 ? -9.062 10.914 20.594 1 83.88 90 LEU A N 1
ATOM 700 C CA . LEU A 1 90 ? -8.797 9.492 20.781 1 83.88 90 LEU A CA 1
ATOM 701 C C . LEU A 1 90 ? -8.562 8.797 19.453 1 83.88 90 LEU A C 1
ATOM 703 O O . LEU A 1 90 ? -7.668 7.953 19.328 1 83.88 90 LEU A O 1
ATOM 707 N N . LYS A 1 91 ? -9.312 9.242 18.531 1 84.31 91 LYS A N 1
ATOM 708 C CA . LYS A 1 91 ? -9.172 8.648 17.203 1 84.31 91 LYS A CA 1
ATOM 709 C C . LYS A 1 91 ? -7.855 9.062 16.562 1 84.31 91 LYS A C 1
ATOM 711 O O . LYS A 1 91 ? -7.207 8.25 15.883 1 84.31 91 LYS A O 1
ATOM 716 N N . GLY A 1 92 ? -7.531 10.258 16.828 1 86.56 92 GLY A N 1
ATOM 717 C CA . GLY A 1 92 ? -6.266 10.75 16.312 1 86.56 92 GLY A CA 1
ATOM 718 C C . GLY A 1 92 ? -5.062 10.055 16.922 1 86.56 92 GLY A C 1
ATOM 719 O O . GLY A 1 92 ? -4.086 9.773 16.234 1 86.56 92 GLY A O 1
ATOM 720 N N . LEU A 1 93 ? -5.176 9.734 18.109 1 89.81 93 LEU A N 1
ATOM 721 C CA . LEU A 1 93 ? -4.098 9.047 18.812 1 89.81 93 LEU A CA 1
ATOM 722 C C . LEU A 1 93 ? -3.943 7.617 18.312 1 89.81 93 LEU A C 1
ATOM 724 O O . LEU A 1 93 ? -2.822 7.129 18.141 1 89.81 93 LEU A O 1
ATOM 728 N N . PHE A 1 94 ? -5.051 7.012 18.156 1 92.06 94 PHE A N 1
ATOM 729 C CA . PHE A 1 94 ? -5.012 5.672 17.578 1 92.06 94 PHE A CA 1
ATOM 730 C C . PHE A 1 94 ? -4.414 5.695 16.188 1 92.06 94 PHE A C 1
ATOM 732 O O . PHE A 1 94 ? -3.625 4.82 15.82 1 92.06 94 PHE A O 1
ATOM 739 N N . ALA A 1 95 ? -4.82 6.77 15.453 1 90.81 95 ALA A N 1
ATOM 740 C CA . ALA A 1 95 ? -4.285 6.918 14.102 1 90.81 95 ALA A CA 1
ATOM 741 C C . ALA A 1 95 ? -2.773 7.133 14.133 1 90.81 95 ALA A C 1
ATOM 743 O O . ALA A 1 95 ? -2.045 6.562 13.312 1 90.81 95 ALA A O 1
ATOM 744 N N . LEU A 1 96 ? -2.389 7.875 15.062 1 89.88 96 LEU A N 1
ATOM 745 C CA . LEU A 1 96 ? -0.965 8.156 15.219 1 89.88 96 LEU A CA 1
ATOM 746 C C . LEU A 1 96 ? -0.197 6.887 15.57 1 89.88 96 LEU A C 1
ATOM 748 O O . LEU A 1 96 ? 0.83 6.586 14.953 1 89.88 96 LEU A O 1
ATOM 752 N N . ALA A 1 97 ? -0.64 6.195 16.5 1 92.88 97 ALA A N 1
ATOM 753 C CA . ALA A 1 97 ? -0.004 4.957 16.938 1 92.88 97 ALA A CA 1
ATOM 754 C C . ALA A 1 97 ? -0.01 3.914 15.828 1 92.88 97 ALA A C 1
ATOM 756 O O . ALA A 1 97 ? 0.992 3.23 15.602 1 92.88 97 ALA A O 1
ATOM 757 N N . ALA A 1 98 ? -1.13 3.836 15.234 1 93 98 ALA A N 1
ATOM 758 C CA . ALA A 1 98 ? -1.286 2.857 14.156 1 93 98 ALA A CA 1
ATOM 759 C C . ALA A 1 98 ? -0.374 3.186 12.977 1 93 98 ALA A C 1
ATOM 761 O O . ALA A 1 98 ? 0.191 2.285 12.352 1 93 98 ALA A 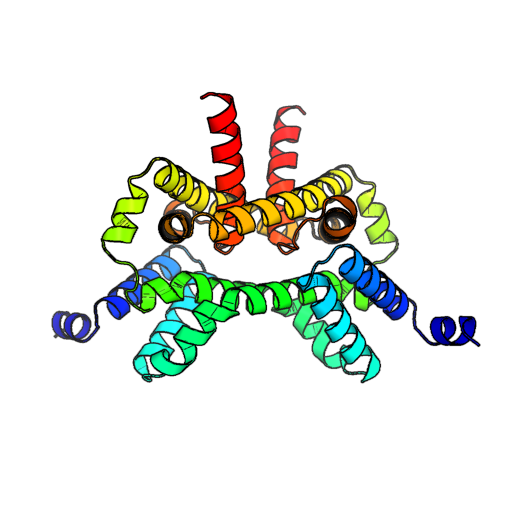O 1
ATOM 762 N N . GLY A 1 99 ? -0.342 4.492 12.672 1 90.12 99 GLY A N 1
ATOM 763 C CA . GLY A 1 99 ? 0.575 4.91 11.625 1 90.12 99 GLY A CA 1
ATOM 764 C C . GLY A 1 99 ? 2.018 4.531 11.906 1 90.12 99 GLY A C 1
ATOM 765 O O . GLY A 1 99 ? 2.715 4.02 11.031 1 90.12 99 GLY A O 1
ATOM 766 N N . THR A 1 100 ? 2.396 4.699 13.117 1 90.38 100 THR A N 1
ATOM 767 C CA . THR A 1 100 ? 3.75 4.359 13.539 1 90.38 100 THR A CA 1
ATOM 768 C C . THR A 1 100 ? 3.982 2.855 13.453 1 90.38 100 THR A C 1
ATOM 770 O O . THR A 1 100 ? 4.996 2.406 12.914 1 90.38 100 THR A O 1
ATOM 773 N N . LEU A 1 101 ? 3.072 2.119 13.891 1 92.75 101 LEU A N 1
ATOM 774 C CA . LEU A 1 101 ? 3.18 0.664 13.898 1 92.75 101 LEU A CA 1
ATOM 775 C C . LEU A 1 101 ? 3.129 0.107 12.484 1 92.75 101 LEU A C 1
ATOM 777 O O . LEU A 1 101 ? 3.826 -0.86 12.164 1 92.75 101 LEU A O 1
ATOM 781 N N . ALA A 1 102 ? 2.293 0.711 11.703 1 91.5 102 ALA A N 1
ATOM 782 C CA . ALA A 1 102 ? 2.104 0.251 10.328 1 91.5 102 ALA A CA 1
ATOM 783 C C . ALA A 1 102 ? 3.412 0.31 9.547 1 91.5 102 ALA A C 1
ATOM 785 O O . ALA A 1 102 ? 3.68 -0.555 8.703 1 91.5 102 ALA A O 1
ATOM 786 N N . THR A 1 103 ? 4.219 1.3 9.781 1 88.25 103 THR A N 1
ATOM 787 C CA . THR A 1 103 ? 5.48 1.435 9.062 1 88.25 103 THR A CA 1
ATOM 788 C C . THR A 1 103 ? 6.441 0.313 9.445 1 88.25 103 THR A C 1
ATOM 790 O O . THR A 1 103 ? 7.164 -0.212 8.594 1 88.25 103 THR A O 1
ATOM 793 N N . LYS A 1 104 ? 6.453 -0.024 10.672 1 89.75 104 LYS A N 1
ATOM 794 C CA . LYS A 1 104 ? 7.293 -1.129 11.125 1 89.75 104 LYS A CA 1
ATOM 795 C C . LYS A 1 104 ? 6.824 -2.455 10.531 1 89.75 104 LYS A C 1
ATOM 797 O O . LYS A 1 104 ? 7.637 -3.252 10.062 1 89.75 104 LYS A O 1
ATOM 802 N N . LEU A 1 105 ? 5.578 -2.656 10.547 1 90.88 105 LEU A N 1
ATOM 803 C CA . LEU A 1 105 ? 5.004 -3.875 9.992 1 90.88 105 LEU A CA 1
ATOM 804 C C . LEU A 1 105 ? 5.305 -3.99 8.5 1 90.88 105 LEU A C 1
ATOM 806 O O . LEU A 1 105 ? 5.609 -5.078 8 1 90.88 105 LEU A O 1
ATOM 810 N N . ASN A 1 106 ? 5.188 -2.846 7.832 1 87.56 106 ASN A N 1
ATOM 811 C CA . ASN A 1 106 ? 5.496 -2.816 6.406 1 87.56 106 ASN A CA 1
ATOM 812 C C . ASN A 1 106 ? 6.945 -3.209 6.137 1 87.56 106 ASN A C 1
ATOM 814 O O . ASN A 1 106 ? 7.23 -3.936 5.184 1 87.56 106 ASN A O 1
ATOM 818 N N . GLY A 1 107 ? 7.805 -2.717 6.949 1 85.81 107 GLY A N 1
ATOM 819 C CA . GLY A 1 107 ? 9.203 -3.104 6.844 1 85.81 107 GLY A CA 1
ATOM 820 C C . GLY A 1 107 ? 9.422 -4.59 7.035 1 85.81 107 GLY A C 1
ATOM 821 O O . GLY A 1 107 ? 10.164 -5.215 6.273 1 85.81 107 GLY A O 1
ATOM 822 N N . ASP A 1 108 ? 8.781 -5.145 7.98 1 90.12 108 ASP A N 1
ATOM 823 C CA . ASP A 1 108 ? 8.875 -6.578 8.242 1 90.12 108 ASP A CA 1
ATOM 824 C C . ASP A 1 108 ? 8.32 -7.387 7.078 1 90.12 108 ASP A C 1
ATOM 826 O O . ASP A 1 108 ? 8.859 -8.445 6.738 1 90.12 108 ASP A O 1
ATOM 830 N N . GLY A 1 109 ? 7.27 -6.898 6.539 1 89.06 109 GLY A N 1
ATOM 831 C CA . GLY A 1 109 ? 6.684 -7.559 5.383 1 89.06 109 GLY A CA 1
ATOM 832 C C . GLY A 1 109 ? 7.609 -7.594 4.184 1 89.06 109 GLY A C 1
ATOM 833 O O . GLY A 1 109 ? 7.766 -8.641 3.543 1 89.06 109 GLY A O 1
ATOM 834 N N . LEU A 1 110 ? 8.203 -6.488 3.941 1 82.38 110 LEU A N 1
ATOM 835 C CA . LEU A 1 110 ? 9.148 -6.41 2.832 1 82.38 110 LEU A CA 1
ATOM 836 C C . LEU A 1 110 ? 10.336 -7.336 3.064 1 82.38 110 LEU A C 1
ATOM 838 O O . LEU A 1 110 ? 10.781 -8.023 2.141 1 82.38 110 LEU A O 1
ATOM 842 N N . ALA A 1 111 ? 10.805 -7.336 4.254 1 86.62 111 ALA A N 1
ATOM 843 C CA . ALA A 1 111 ? 11.922 -8.219 4.609 1 86.62 111 ALA A CA 1
ATOM 844 C C . ALA A 1 111 ? 11.539 -9.68 4.426 1 86.62 111 ALA A C 1
ATOM 846 O O . ALA A 1 111 ? 12.344 -10.484 3.947 1 86.62 111 ALA A O 1
ATOM 847 N N . LEU A 1 112 ? 10.375 -10 4.789 1 87.38 112 LEU A N 1
ATOM 848 C CA . LEU A 1 112 ? 9.883 -11.367 4.652 1 87.38 112 LEU A CA 1
ATOM 849 C C . LEU A 1 112 ? 9.805 -11.773 3.184 1 87.38 112 LEU A C 1
ATOM 851 O O . LEU A 1 112 ? 10.203 -12.875 2.814 1 87.38 112 LEU A O 1
ATOM 855 N N . MET A 1 113 ? 9.305 -10.875 2.344 1 83.19 113 MET A N 1
ATOM 856 C CA . MET A 1 113 ? 9.18 -11.141 0.914 1 83.19 113 MET A CA 1
ATOM 857 C C . MET A 1 113 ? 10.547 -11.352 0.279 1 83.19 113 MET A C 1
ATOM 859 O O . MET A 1 113 ? 10.711 -12.188 -0.609 1 83.19 113 MET A O 1
ATOM 863 N N . ASN A 1 114 ? 11.461 -10.516 0.775 1 79.12 114 ASN A N 1
ATOM 864 C CA . ASN A 1 114 ? 12.812 -10.625 0.25 1 79.12 114 ASN A CA 1
ATOM 865 C C . ASN A 1 114 ? 13.484 -11.922 0.695 1 79.12 114 ASN A C 1
ATOM 867 O O . ASN A 1 114 ? 14.242 -12.523 -0.067 1 79.12 114 ASN A O 1
ATOM 871 N N . ALA A 1 115 ? 13.188 -12.281 1.881 1 83.5 115 ALA A N 1
ATOM 872 C CA . ALA A 1 115 ? 13.805 -13.477 2.443 1 83.5 115 ALA A CA 1
ATOM 873 C C . ALA A 1 115 ? 13.156 -14.742 1.892 1 83.5 115 ALA A C 1
ATOM 875 O O . ALA A 1 115 ? 13.82 -15.773 1.75 1 83.5 115 ALA A O 1
ATOM 876 N N . ARG A 1 116 ? 11.836 -14.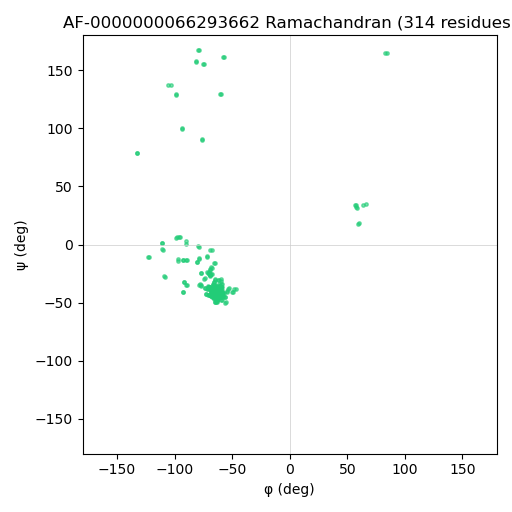656 1.645 1 82.69 116 ARG A N 1
ATOM 877 C CA . ARG A 1 116 ? 11.062 -15.812 1.189 1 82.69 116 ARG A CA 1
ATOM 878 C C . ARG A 1 116 ? 10.172 -15.445 0.01 1 82.69 116 ARG A C 1
ATOM 880 O O . ARG A 1 116 ? 8.945 -15.375 0.15 1 82.69 116 ARG A O 1
ATOM 887 N N . PRO A 1 117 ? 10.812 -15.383 -1.16 1 76.12 117 PRO A N 1
ATOM 888 C CA . PRO A 1 117 ? 10.039 -14.969 -2.33 1 76.12 117 PRO A CA 1
ATOM 889 C C . PRO A 1 117 ? 8.953 -15.977 -2.699 1 76.12 117 PRO A C 1
ATOM 891 O O . PRO A 1 117 ? 7.977 -15.625 -3.367 1 76.12 117 PRO A O 1
ATOM 894 N N . GLU A 1 118 ? 9.086 -17.141 -2.162 1 75.94 118 GLU A N 1
ATOM 895 C CA . GLU A 1 118 ? 8.125 -18.188 -2.494 1 75.94 118 GLU A CA 1
ATOM 896 C C . GLU A 1 118 ? 6.742 -17.859 -1.934 1 75.94 118 GLU A C 1
ATOM 898 O O . GLU A 1 118 ? 5.734 -18.375 -2.416 1 75.94 118 GLU A O 1
ATOM 903 N N . ILE A 1 119 ? 6.691 -17.016 -0.992 1 83.25 119 ILE A N 1
ATOM 904 C CA . ILE A 1 119 ? 5.402 -16.75 -0.368 1 83.25 119 ILE A CA 1
ATOM 905 C C . ILE A 1 119 ? 4.602 -15.773 -1.232 1 83.25 119 ILE A C 1
ATOM 907 O O . ILE A 1 119 ? 3.398 -15.602 -1.032 1 83.25 119 ILE A O 1
ATOM 911 N N . ILE A 1 120 ? 5.281 -15.125 -2.15 1 77.75 120 ILE A N 1
ATOM 912 C CA . ILE A 1 120 ? 4.66 -14.086 -2.971 1 77.75 120 ILE A CA 1
ATOM 913 C C . ILE A 1 120 ? 3.482 -14.68 -3.742 1 77.75 120 ILE A C 1
ATOM 915 O O . ILE A 1 120 ? 2.449 -14.023 -3.904 1 77.75 120 ILE A O 1
ATOM 919 N N . PHE A 1 121 ? 3.682 -15.852 -4.129 1 77.06 121 PHE A N 1
ATOM 920 C CA . PHE A 1 121 ? 2.592 -16.5 -4.848 1 77.06 121 PHE A CA 1
ATOM 921 C C . PHE A 1 121 ? 1.366 -16.656 -3.955 1 77.06 121 PHE A C 1
ATOM 923 O O . PHE A 1 121 ? 0.245 -16.359 -4.375 1 77.06 121 PHE A O 1
ATOM 930 N N . GLY A 1 122 ? 1.588 -17.125 -2.758 1 83 122 GLY A N 1
ATOM 931 C CA . GLY A 1 122 ? 0.494 -17.25 -1.808 1 83 122 GLY A CA 1
ATOM 932 C C . GLY A 1 122 ? -0.159 -15.922 -1.467 1 83 122 GLY A C 1
ATOM 933 O O . GLY A 1 122 ? -1.385 -15.844 -1.357 1 83 122 GLY A O 1
ATOM 934 N N . LEU A 1 123 ? 0.646 -14.977 -1.345 1 84.38 123 LEU A N 1
ATOM 935 C CA . LEU A 1 123 ? 0.139 -13.641 -1.053 1 84.38 123 LEU A CA 1
ATOM 936 C C . LEU A 1 123 ? -0.761 -13.141 -2.178 1 84.38 123 LEU A C 1
ATOM 938 O O . LEU A 1 123 ? -1.826 -12.578 -1.924 1 84.38 123 LEU A O 1
ATOM 942 N N . THR A 1 124 ? -0.307 -13.328 -3.377 1 80.44 124 THR A N 1
ATOM 943 C CA . THR A 1 124 ? -1.046 -12.867 -4.547 1 80.44 124 THR A CA 1
ATOM 944 C C . THR A 1 124 ? -2.379 -13.602 -4.668 1 80.44 124 THR A C 1
ATOM 946 O O . THR A 1 124 ? -3.42 -12.969 -4.875 1 80.44 124 THR A O 1
ATOM 949 N N . VAL A 1 125 ? -2.295 -14.836 -4.527 1 82.25 125 VAL A N 1
ATOM 950 C CA . VAL A 1 125 ? -3.508 -15.641 -4.609 1 82.25 125 VAL A CA 1
ATOM 951 C C . VAL A 1 125 ? -4.465 -15.25 -3.488 1 82.25 125 VAL A C 1
ATOM 953 O O . VAL A 1 125 ? -5.672 -15.102 -3.713 1 82.25 125 VAL A O 1
ATOM 956 N N . GLY A 1 126 ? -3.902 -15.164 -2.348 1 86.5 126 GLY A N 1
ATOM 957 C CA . GLY A 1 126 ? -4.723 -14.758 -1.218 1 86.5 126 GLY A CA 1
ATOM 958 C C . GLY A 1 126 ? -5.414 -13.422 -1.433 1 86.5 126 GLY A C 1
ATOM 959 O O . GLY A 1 126 ? -6.594 -13.273 -1.106 1 86.5 126 GLY A O 1
ATOM 960 N N . THR A 1 127 ? -4.711 -12.477 -1.915 1 84.81 127 THR A N 1
ATOM 961 C CA . THR A 1 127 ? -5.277 -11.156 -2.156 1 84.81 127 THR A CA 1
ATOM 962 C C . THR A 1 127 ? -6.41 -11.234 -3.176 1 84.81 127 THR A C 1
ATOM 964 O O . THR A 1 127 ? -7.445 -10.586 -3.01 1 84.81 127 THR A O 1
ATOM 967 N N . VAL A 1 128 ? -6.219 -12 -4.152 1 80.31 128 VAL A N 1
ATOM 968 C CA . VAL A 1 128 ? -7.246 -12.156 -5.176 1 80.31 128 VAL A CA 1
ATOM 969 C C . VAL A 1 128 ? -8.484 -12.812 -4.566 1 80.31 128 VAL A C 1
ATOM 971 O O . VAL A 1 128 ? -9.609 -12.391 -4.82 1 80.31 128 VAL A O 1
ATOM 974 N N . LEU A 1 129 ? -8.258 -13.836 -3.799 1 84.19 129 LEU A N 1
ATOM 975 C CA . LEU A 1 129 ? -9.359 -14.523 -3.137 1 84.19 129 LEU A CA 1
ATOM 976 C C . LEU A 1 129 ? -10.109 -13.57 -2.203 1 84.19 129 LEU A C 1
ATOM 978 O O . LEU A 1 129 ? -11.336 -13.617 -2.123 1 84.19 129 LEU A O 1
ATOM 982 N N . GLY A 1 130 ? -9.367 -12.805 -1.471 1 87.31 130 GLY A N 1
ATOM 983 C CA . GLY A 1 130 ? -9.984 -11.836 -0.579 1 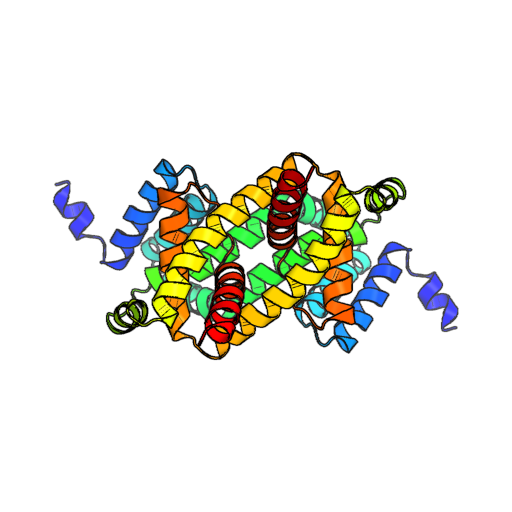87.31 130 GLY A CA 1
ATOM 984 C C . GLY A 1 130 ? -10.875 -10.844 -1.302 1 87.31 130 GLY A C 1
ATOM 985 O O . GLY A 1 130 ? -11.953 -10.5 -0.816 1 87.31 130 GLY A O 1
ATOM 986 N N . ILE A 1 131 ? -10.43 -10.414 -2.393 1 79.56 131 ILE A N 1
ATOM 987 C CA . ILE A 1 131 ? -11.203 -9.469 -3.186 1 79.56 131 ILE A CA 1
ATOM 988 C C . ILE A 1 131 ? -12.5 -10.133 -3.648 1 79.56 131 ILE A C 1
ATOM 990 O O . ILE A 1 131 ? -13.57 -9.516 -3.613 1 79.56 131 ILE A O 1
ATOM 994 N N . LEU A 1 132 ? -12.398 -11.375 -3.996 1 77.12 132 LEU A N 1
ATOM 995 C CA . LEU A 1 132 ? -13.523 -12.078 -4.598 1 77.12 132 LEU A CA 1
ATOM 996 C C . LEU A 1 132 ? -14.531 -12.5 -3.535 1 77.12 132 LEU A C 1
ATOM 998 O O . LEU A 1 132 ? -15.742 -12.43 -3.758 1 77.12 132 LEU A O 1
ATOM 1002 N N . PHE A 1 133 ? -14.078 -12.852 -2.361 1 84.31 133 PHE A N 1
ATOM 1003 C CA . PHE A 1 133 ? -14.961 -13.492 -1.396 1 84.31 133 PHE A CA 1
ATOM 1004 C C . PHE A 1 133 ? -15.289 -12.539 -0.249 1 84.31 133 PHE A C 1
ATOM 1006 O O . PHE A 1 133 ? -16.344 -12.656 0.382 1 84.31 133 PHE A O 1
ATOM 1013 N N . LEU A 1 134 ? -14.375 -11.633 0.003 1 85.69 134 LEU A N 1
ATOM 1014 C CA . LEU A 1 134 ? -14.562 -10.766 1.16 1 85.69 134 LEU A CA 1
ATOM 1015 C C . LEU A 1 134 ? -14.859 -9.336 0.724 1 85.69 134 LEU A C 1
ATOM 1017 O O . LEU A 1 134 ? -14.992 -8.445 1.562 1 85.69 134 LEU A O 1
ATOM 1021 N N . ARG A 1 135 ? -14.922 -9.172 -0.521 1 78.31 135 ARG A N 1
ATOM 1022 C CA . ARG A 1 135 ? -15.172 -7.84 -1.071 1 78.31 135 ARG A CA 1
ATOM 1023 C C . ARG A 1 135 ? -14.125 -6.84 -0.582 1 78.31 135 ARG A C 1
ATOM 1025 O O . ARG A 1 135 ? -14.469 -5.73 -0.169 1 78.31 135 ARG A O 1
ATOM 1032 N N . GLY A 1 136 ? -12.992 -7.438 -0.461 1 80 136 GLY A N 1
ATOM 1033 C CA . GLY A 1 136 ? -11.914 -6.57 -0.008 1 80 136 GLY A CA 1
ATOM 1034 C C . GLY A 1 136 ? -11.336 -5.711 -1.113 1 80 136 GLY A C 1
ATOM 1035 O O . GLY A 1 136 ? -11.75 -5.816 -2.271 1 80 136 GLY A O 1
ATOM 1036 N N . THR A 1 137 ? -10.523 -4.695 -0.69 1 76.44 137 THR A N 1
ATOM 1037 C CA . THR A 1 137 ? -9.852 -3.824 -1.648 1 76.44 137 THR A CA 1
ATOM 1038 C C . THR A 1 137 ? -8.375 -4.195 -1.772 1 76.44 137 THR A C 1
ATOM 1040 O O . THR A 1 137 ? -7.734 -4.566 -0.784 1 76.44 137 THR A O 1
ATOM 1043 N N . PRO A 1 138 ? -7.938 -4.195 -2.969 1 66.56 138 PRO A N 1
ATOM 1044 C CA . PRO A 1 138 ? -6.543 -4.605 -3.145 1 66.56 138 PRO A CA 1
ATOM 1045 C C . PRO A 1 138 ? -5.566 -3.711 -2.387 1 66.56 138 PRO A C 1
ATOM 1047 O O . PRO A 1 138 ? -5.77 -2.498 -2.305 1 66.56 138 PRO A O 1
ATOM 1050 N N . CYS A 1 139 ? -4.602 -4.129 -1.558 1 67.75 139 CYS A N 1
ATOM 1051 C CA . CYS A 1 139 ? -3.641 -3.369 -0.767 1 67.75 139 CYS A CA 1
ATOM 1052 C C . CYS A 1 139 ? -2.229 -3.539 -1.313 1 67.75 139 CYS A C 1
ATOM 1054 O O . CYS A 1 139 ? -1.306 -2.84 -0.892 1 67.75 139 CYS A O 1
ATOM 1056 N N . GLY A 1 140 ? -1.939 -4.324 -2.264 1 65 140 GLY A N 1
ATOM 1057 C CA . GLY A 1 140 ? -0.619 -4.707 -2.736 1 65 140 GLY A CA 1
ATOM 1058 C C . GLY A 1 140 ? 0.003 -5.828 -1.926 1 65 140 GLY A C 1
ATOM 1059 O O . GLY A 1 140 ? -0.456 -6.133 -0.823 1 65 140 GLY A O 1
ATOM 1060 N N . PRO A 1 141 ? 1.05 -6.516 -2.35 1 68.94 141 PRO A N 1
ATOM 1061 C CA . PRO A 1 141 ? 1.648 -7.688 -1.706 1 68.94 141 PRO A CA 1
ATOM 1062 C C . PRO A 1 141 ? 2.363 -7.344 -0.402 1 68.94 141 PRO A C 1
ATOM 1064 O O . PRO A 1 141 ? 2.428 -8.172 0.508 1 68.94 141 PRO A O 1
ATOM 1067 N N . VAL A 1 142 ? 2.785 -6.086 -0.278 1 75.88 142 VAL A N 1
ATOM 1068 C CA . VAL A 1 142 ? 3.559 -5.695 0.897 1 75.88 142 VAL A CA 1
ATOM 1069 C C . VAL A 1 142 ? 2.668 -5.727 2.137 1 75.88 142 VAL A C 1
ATOM 1071 O O . VAL A 1 142 ? 3.078 -6.215 3.191 1 75.88 142 VAL A O 1
ATOM 1074 N N . MET A 1 143 ? 1.489 -5.223 2.02 1 85.25 143 MET A N 1
ATOM 1075 C CA . MET A 1 143 ? 0.575 -5.273 3.158 1 85.25 143 MET A CA 1
ATOM 1076 C C . MET A 1 143 ? 0.25 -6.715 3.529 1 85.25 143 MET A C 1
ATOM 1078 O O . MET A 1 143 ? 0.21 -7.062 4.711 1 85.25 143 MET A O 1
ATOM 1082 N N . ALA A 1 144 ? 0.013 -7.512 2.484 1 87.06 144 ALA A N 1
ATOM 1083 C CA . ALA A 1 144 ? -0.244 -8.93 2.734 1 87.06 144 ALA A CA 1
ATOM 1084 C C . ALA A 1 144 ? 0.939 -9.586 3.441 1 87.06 144 ALA A C 1
ATOM 1086 O O . ALA A 1 144 ? 0.754 -10.398 4.348 1 87.06 144 ALA A O 1
ATOM 1087 N N . ALA A 1 145 ? 2.096 -9.211 2.988 1 88.38 145 ALA A N 1
ATOM 1088 C CA . ALA A 1 145 ? 3.305 -9.742 3.613 1 88.38 145 ALA A CA 1
ATOM 1089 C C . ALA A 1 145 ? 3.428 -9.273 5.059 1 88.38 145 ALA A C 1
ATOM 1091 O O . ALA A 1 145 ? 3.887 -10.016 5.926 1 88.38 145 ALA A O 1
ATOM 1092 N N . ALA A 1 146 ? 3.055 -8.031 5.289 1 91 146 ALA A N 1
ATOM 1093 C CA . ALA A 1 146 ? 3.078 -7.492 6.645 1 91 146 ALA A CA 1
ATOM 1094 C C . ALA A 1 146 ? 2.168 -8.297 7.57 1 91 146 ALA A C 1
ATOM 1096 O O . ALA A 1 146 ? 2.559 -8.641 8.688 1 91 146 ALA A O 1
ATOM 1097 N N . VAL A 1 147 ? 1.042 -8.594 7.156 1 93.19 147 VAL A N 1
ATOM 1098 C CA . VAL A 1 147 ? 0.094 -9.391 7.934 1 93.19 147 VAL A CA 1
ATOM 1099 C C . VAL A 1 147 ? 0.634 -10.805 8.117 1 93.19 147 VAL A C 1
ATOM 1101 O O . VAL A 1 147 ? 0.517 -11.383 9.203 1 93.19 147 VAL A O 1
ATOM 1104 N N . THR A 1 148 ? 1.191 -11.336 7.086 1 92.69 148 THR A N 1
ATOM 1105 C CA . THR A 1 148 ? 1.783 -12.664 7.184 1 92.69 148 THR A CA 1
ATOM 1106 C C . THR A 1 148 ? 2.875 -12.695 8.25 1 92.69 148 THR A C 1
ATOM 1108 O O . THR A 1 148 ? 2.973 -13.656 9.016 1 92.69 148 THR A O 1
ATOM 1111 N N . ALA A 1 149 ? 3.639 -11.664 8.219 1 91.88 149 ALA A N 1
ATOM 1112 C CA . ALA A 1 149 ? 4.715 -11.586 9.203 1 91.88 149 ALA A CA 1
ATOM 1113 C C . ALA A 1 149 ? 4.16 -11.633 10.625 1 91.88 149 ALA A C 1
ATOM 1115 O O . ALA A 1 149 ? 4.746 -12.273 11.508 1 91.88 149 ALA A O 1
ATOM 1116 N N . VAL A 1 150 ? 3.119 -10.961 10.859 1 92.25 150 VAL A N 1
ATOM 1117 C CA . VAL A 1 150 ? 2.486 -10.953 12.18 1 92.25 150 VAL A CA 1
ATOM 1118 C C . VAL A 1 150 ? 1.994 -12.359 12.516 1 92.25 150 VAL A C 1
ATOM 1120 O O . VAL A 1 150 ? 2.197 -12.844 13.633 1 92.25 150 VAL A O 1
ATOM 1123 N N . PHE A 1 151 ? 1.392 -12.992 11.547 1 93.81 151 PHE A N 1
ATOM 1124 C CA . PHE A 1 151 ? 0.916 -14.359 11.75 1 93.81 151 PHE A CA 1
ATOM 1125 C C . PHE A 1 151 ? 2.068 -15.281 12.117 1 93.81 151 PHE A C 1
ATOM 1127 O O . PHE A 1 151 ? 1.952 -16.094 13.039 1 93.81 151 PHE A O 1
ATOM 1134 N N . LEU A 1 152 ? 3.07 -15.156 11.367 1 92.5 152 LEU A N 1
ATOM 1135 C CA . LEU A 1 152 ? 4.215 -16.031 11.594 1 92.5 152 LEU A CA 1
ATOM 1136 C C . LEU A 1 152 ? 4.848 -15.758 12.961 1 92.5 152 LEU A C 1
ATOM 1138 O O . LEU A 1 152 ? 5.297 -16.688 13.633 1 92.5 152 LEU A O 1
ATOM 1142 N N . GLN A 1 153 ? 4.867 -14.484 13.305 1 91 153 GLN A N 1
ATOM 1143 C CA . GLN A 1 153 ? 5.398 -14.125 14.617 1 91 153 GLN A CA 1
ATOM 1144 C C . GLN A 1 153 ? 4.539 -14.703 15.734 1 91 153 GLN A C 1
ATOM 1146 O O . GLN A 1 153 ? 5.066 -15.219 16.734 1 91 153 GLN A O 1
ATOM 1151 N N . ILE A 1 154 ? 3.289 -14.602 15.578 1 91.56 154 ILE A N 1
ATOM 1152 C CA . ILE A 1 154 ? 2.367 -15.141 16.578 1 91.56 154 ILE A CA 1
ATOM 1153 C C . ILE A 1 154 ? 2.498 -16.656 16.625 1 91.56 154 ILE A C 1
ATOM 1155 O O . ILE A 1 154 ? 2.506 -17.25 17.703 1 91.56 154 ILE A O 1
ATOM 1159 N N . ALA A 1 155 ? 2.602 -17.312 15.5 1 90.38 155 ALA A N 1
ATOM 1160 C CA . ALA A 1 155 ? 2.74 -18.766 15.422 1 90.38 155 ALA A CA 1
ATOM 1161 C C . ALA A 1 155 ? 4.035 -19.219 16.078 1 90.38 155 ALA A C 1
ATOM 1163 O O . ALA A 1 155 ? 4.086 -20.297 16.688 1 90.38 155 ALA A O 1
ATOM 1164 N N . SER A 1 156 ? 5.02 -18.359 15.883 1 89.38 156 SER A N 1
ATOM 1165 C CA . SER A 1 156 ? 6.324 -18.734 16.422 1 89.38 156 SER A CA 1
ATOM 1166 C C . SER A 1 156 ? 6.32 -18.672 17.953 1 89.38 156 SER A C 1
ATOM 1168 O O . SER A 1 156 ? 7.117 -19.344 18.609 1 89.38 156 SER A O 1
ATOM 1170 N N . LEU A 1 157 ? 5.43 -17.844 18.406 1 89.19 157 LEU A N 1
ATOM 1171 C CA . LEU A 1 157 ? 5.312 -17.766 19.859 1 89.19 157 LEU A CA 1
ATOM 1172 C C . LEU A 1 157 ? 4.719 -19.062 20.438 1 89.19 157 LEU A C 1
ATOM 1174 O O . LEU A 1 157 ? 4.957 -19.391 21.594 1 89.19 157 LEU A O 1
ATOM 1178 N N . PHE A 1 158 ? 3.965 -19.734 19.656 1 88.44 158 PHE A N 1
ATOM 1179 C CA . PHE A 1 158 ? 3.309 -20.953 20.094 1 88.44 158 PHE A CA 1
ATOM 1180 C C . PHE A 1 158 ? 4.109 -22.172 19.672 1 88.44 158 PHE A C 1
ATOM 1182 O O . PHE A 1 158 ? 3.771 -23.312 20.031 1 88.44 158 PHE A O 1
ATOM 1189 N N . SER A 1 159 ? 5.012 -22.109 18.844 1 73 159 SER A N 1
ATOM 1190 C CA . SER A 1 159 ? 5.867 -23.234 18.5 1 73 159 SER A CA 1
ATOM 1191 C C . SER A 1 159 ? 7.078 -23.328 19.422 1 73 159 SER A C 1
ATOM 1193 O O . SER A 1 159 ? 7.512 -22.312 19.984 1 73 159 SER A O 1
ATOM 1195 N N . MET B 1 1 ? 25.047 33.594 6.902 1 32.69 1 MET B N 1
ATOM 1196 C CA . MET B 1 1 ? 24.719 33.188 5.535 1 32.69 1 MET B CA 1
ATOM 1197 C C . MET B 1 1 ? 23.859 31.938 5.523 1 32.69 1 MET B C 1
ATOM 1199 O O . MET B 1 1 ? 23.094 31.719 4.586 1 32.69 1 MET B O 1
ATOM 1203 N N . SER B 1 2 ? 24.156 30.984 6.355 1 38.34 2 SER B N 1
ATOM 1204 C CA . SER B 1 2 ? 23.484 29.688 6.492 1 38.34 2 SER B CA 1
ATOM 1205 C C . SER B 1 2 ? 22.031 29.859 6.922 1 38.34 2 SER B C 1
ATOM 1207 O O . SER B 1 2 ? 21.172 29.047 6.57 1 38.34 2 SER B O 1
ATOM 1209 N N . THR B 1 3 ? 21.828 30.719 7.812 1 42.62 3 THR B N 1
ATOM 1210 C CA . THR B 1 3 ? 20.516 31.062 8.352 1 42.62 3 THR B CA 1
ATOM 1211 C C . THR B 1 3 ? 19.609 31.609 7.246 1 42.62 3 THR B C 1
ATOM 1213 O O . THR B 1 3 ? 18.391 31.453 7.309 1 42.62 3 THR B O 1
ATOM 1216 N N . ASN B 1 4 ? 20.125 32.312 6.285 1 43.16 4 ASN B N 1
ATOM 1217 C CA . ASN B 1 4 ? 19.375 32.938 5.199 1 43.16 4 ASN B CA 1
ATOM 1218 C C . ASN B 1 4 ? 18.781 31.906 4.25 1 43.16 4 ASN B C 1
ATOM 1220 O O . ASN B 1 4 ? 17.844 32.219 3.51 1 43.16 4 ASN B O 1
ATOM 1224 N N . PHE B 1 5 ? 19.547 30.984 3.951 1 42.12 5 PHE B N 1
ATOM 1225 C CA . PHE B 1 5 ? 19.109 29.922 3.062 1 42.12 5 PHE B CA 1
ATOM 1226 C C . PHE B 1 5 ? 17.844 29.266 3.6 1 42.12 5 PHE B C 1
ATOM 1228 O O . PHE B 1 5 ? 16.891 29.016 2.848 1 42.12 5 PHE B O 1
ATOM 1235 N N . PHE B 1 6 ? 17.828 28.875 4.902 1 47.97 6 PHE B N 1
ATOM 1236 C CA . PHE B 1 6 ? 16.641 28.359 5.57 1 47.97 6 PHE B CA 1
ATOM 1237 C C . PHE B 1 6 ? 15.516 29.375 5.543 1 47.97 6 PHE B C 1
ATOM 1239 O O . PHE B 1 6 ? 14.336 29.016 5.469 1 47.97 6 PHE B O 1
ATOM 1246 N N . PHE B 1 7 ? 15.867 30.609 5.617 1 49.47 7 PHE B N 1
ATOM 1247 C CA . PHE B 1 7 ? 14.906 31.703 5.562 1 49.47 7 PHE B CA 1
ATOM 1248 C C . PHE B 1 7 ? 14.273 31.797 4.18 1 49.47 7 PHE B C 1
ATOM 1250 O O . PHE B 1 7 ? 13.148 32.281 4.035 1 49.47 7 PHE B O 1
ATOM 1257 N N . ALA B 1 8 ? 14.945 31.328 3.125 1 53.62 8 ALA B N 1
ATOM 1258 C CA . ALA B 1 8 ? 14.445 31.438 1.76 1 53.62 8 ALA B CA 1
ATOM 1259 C C . ALA B 1 8 ? 13.391 30.375 1.469 1 53.62 8 ALA B C 1
ATOM 1261 O O . ALA B 1 8 ? 12.602 30.516 0.535 1 53.62 8 ALA B O 1
ATOM 1262 N N . PHE B 1 9 ? 13.297 29.391 2.389 1 65.94 9 PHE B N 1
ATOM 1263 C CA . PHE B 1 9 ? 12.336 28.328 2.154 1 65.94 9 PHE B CA 1
ATOM 1264 C C . PHE B 1 9 ? 11.055 28.562 2.947 1 65.94 9 PHE B C 1
ATOM 1266 O O . PHE B 1 9 ? 11.102 29.047 4.082 1 65.94 9 PHE B O 1
ATOM 1273 N N . GLU B 1 10 ? 10.039 28.484 2.248 1 76.81 10 GLU B N 1
ATOM 1274 C CA . GLU B 1 10 ? 8.742 28.516 2.914 1 76.81 10 GLU B CA 1
ATOM 1275 C C . GLU B 1 10 ? 8.617 27.391 3.938 1 76.81 10 GLU B C 1
ATOM 1277 O O . GLU B 1 10 ? 9.461 26.484 3.98 1 76.81 10 GLU B O 1
ATOM 1282 N N . SER B 1 11 ? 7.707 27.625 4.75 1 81.62 11 SER B N 1
ATOM 1283 C CA . SER B 1 11 ? 7.496 26.672 5.836 1 81.62 11 SER B CA 1
ATOM 1284 C C . SER B 1 11 ? 7.406 25.25 5.309 1 81.62 11 SER B C 1
ATOM 1286 O O . SER B 1 11 ? 7.992 24.328 5.887 1 81.62 11 SER B O 1
ATOM 1288 N N . SER B 1 12 ? 6.762 25.094 4.262 1 83.19 12 SER B N 1
ATOM 1289 C CA . SER B 1 12 ? 6.586 23.75 3.701 1 83.19 12 SER B CA 1
ATOM 1290 C C . SER B 1 12 ? 7.902 23.203 3.176 1 83.19 12 SER B C 1
ATOM 1292 O O . SER B 1 12 ? 8.172 22 3.303 1 83.19 12 SER B O 1
ATOM 1294 N N . GLU B 1 13 ? 8.664 24.031 2.602 1 87.31 13 GLU B N 1
ATOM 1295 C CA . GLU B 1 13 ? 9.953 23.594 2.088 1 87.31 13 GLU B CA 1
ATOM 1296 C C . GLU B 1 13 ? 10.891 23.172 3.223 1 87.31 13 GLU B C 1
ATOM 1298 O O . GLU B 1 13 ? 11.656 22.219 3.082 1 87.31 13 GLU B O 1
ATOM 1303 N N . MET B 1 14 ? 10.75 23.922 4.238 1 86.31 14 MET B N 1
ATOM 1304 C CA . MET B 1 14 ? 11.562 23.562 5.402 1 86.31 14 MET B CA 1
ATOM 1305 C C . MET B 1 14 ? 11.172 22.203 5.953 1 86.31 14 MET B C 1
ATOM 1307 O O . MET B 1 14 ? 12.031 21.422 6.375 1 86.31 14 MET B O 1
ATOM 1311 N N . ILE B 1 15 ? 9.883 22 5.98 1 83.62 15 ILE B N 1
ATOM 1312 C CA . ILE B 1 15 ? 9.406 20.703 6.465 1 83.62 15 ILE B CA 1
ATOM 1313 C C . ILE B 1 15 ? 9.914 19.594 5.559 1 83.62 15 ILE B C 1
ATOM 1315 O O . ILE B 1 15 ? 10.359 18.547 6.039 1 83.62 15 ILE B O 1
ATOM 1319 N N . LEU B 1 16 ? 9.906 19.828 4.332 1 88.69 16 LEU B N 1
ATOM 1320 C CA . LEU B 1 16 ? 10.352 18.812 3.369 1 88.69 16 LEU B CA 1
ATOM 1321 C C . LEU B 1 16 ? 11.852 18.578 3.49 1 88.69 16 LEU B C 1
ATOM 1323 O O . LEU B 1 16 ? 12.312 17.438 3.342 1 88.69 16 LEU B O 1
ATOM 1327 N N . ILE B 1 17 ? 12.602 19.625 3.707 1 92.06 17 ILE B N 1
ATOM 1328 C CA . ILE B 1 17 ? 14.047 19.484 3.889 1 92.06 17 ILE B CA 1
ATOM 1329 C C . ILE B 1 17 ? 14.328 18.656 5.137 1 92.06 17 ILE B C 1
ATOM 1331 O O . 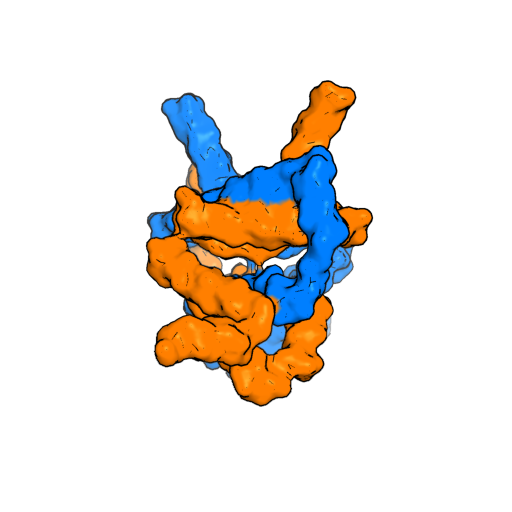ILE B 1 17 ? 15.195 17.781 5.125 1 92.06 17 ILE B O 1
ATOM 1335 N N . THR B 1 18 ? 13.594 19.016 6.152 1 86.94 18 THR B N 1
ATOM 1336 C CA . THR B 1 18 ? 13.734 18.234 7.379 1 86.94 18 THR B CA 1
ATOM 1337 C C . THR B 1 18 ? 13.422 16.766 7.129 1 86.94 18 THR B C 1
ATOM 1339 O O . THR B 1 18 ? 14.156 15.883 7.586 1 86.94 18 THR B O 1
ATOM 1342 N N . LEU B 1 19 ? 12.383 16.516 6.434 1 84.75 19 LEU B N 1
ATOM 1343 C CA . LEU B 1 19 ? 11.992 15.141 6.113 1 84.75 19 LEU B CA 1
ATOM 1344 C C . LEU B 1 19 ? 13.055 14.469 5.254 1 84.75 19 LEU B C 1
ATOM 1346 O O . LEU B 1 19 ? 13.297 13.266 5.387 1 84.75 19 LEU B O 1
ATOM 1350 N N . LEU B 1 20 ? 13.641 15.242 4.359 1 91.38 20 LEU B N 1
ATOM 1351 C CA . LEU B 1 20 ? 14.711 14.711 3.523 1 91.38 20 LEU B CA 1
ATOM 1352 C C . LEU B 1 20 ? 15.883 14.234 4.375 1 91.38 20 LEU B C 1
ATOM 1354 O O . LEU B 1 20 ? 16.375 13.125 4.18 1 91.38 20 LEU B O 1
ATOM 1358 N N . PHE B 1 21 ? 16.25 14.969 5.332 1 91.19 21 PHE B N 1
ATOM 1359 C CA . PHE B 1 21 ? 17.344 14.602 6.211 1 91.19 21 PHE B CA 1
ATOM 1360 C C . PHE B 1 21 ? 16.969 13.414 7.086 1 91.19 21 PHE B C 1
ATOM 1362 O O . PHE B 1 21 ? 17.781 12.5 7.289 1 91.19 21 PHE B O 1
ATOM 1369 N N . LEU B 1 22 ? 15.789 13.508 7.578 1 83.25 22 LEU B N 1
ATOM 1370 C CA . LEU B 1 22 ? 15.328 12.398 8.406 1 83.25 22 LEU B CA 1
ATOM 1371 C C . LEU B 1 22 ? 15.297 11.102 7.605 1 83.25 22 LEU B C 1
ATOM 1373 O O . LEU B 1 22 ? 15.594 10.031 8.133 1 83.25 22 LEU B O 1
ATOM 1377 N N . GLY B 1 23 ? 14.836 11.211 6.406 1 86.25 23 GLY B N 1
ATOM 1378 C CA . GLY B 1 23 ? 14.852 10.047 5.535 1 86.25 23 GLY B CA 1
ATOM 1379 C C . GLY B 1 23 ? 16.234 9.492 5.297 1 86.25 23 GLY B C 1
ATOM 1380 O O . GLY B 1 23 ? 16.422 8.273 5.238 1 86.25 23 GLY B O 1
ATOM 1381 N N . LEU B 1 24 ? 17.234 10.43 5.113 1 88 24 LEU B N 1
ATOM 1382 C CA . LEU B 1 24 ? 18.625 10.031 4.926 1 88 24 LEU B CA 1
ATOM 1383 C C . LEU B 1 24 ? 19.156 9.328 6.172 1 88 24 LEU B C 1
ATOM 1385 O O . LEU B 1 24 ? 19.828 8.289 6.066 1 88 24 LEU B O 1
ATOM 1389 N N . PHE B 1 25 ? 18.766 9.812 7.246 1 84.88 25 PHE B N 1
ATOM 1390 C CA . PHE B 1 25 ? 19.203 9.25 8.516 1 84.88 25 PHE B CA 1
ATOM 1391 C C . PHE B 1 25 ? 18.531 7.91 8.773 1 84.88 25 PHE B C 1
ATOM 1393 O O . PHE B 1 25 ? 19.141 6.984 9.312 1 84.88 25 PHE B O 1
ATOM 1400 N N . GLY B 1 26 ? 17.281 7.941 8.469 1 76.19 26 GLY B N 1
ATOM 1401 C CA . GLY B 1 26 ? 16.516 6.723 8.672 1 76.19 26 GLY B CA 1
ATOM 1402 C C . GLY B 1 26 ? 16.719 5.703 7.562 1 76.19 26 GLY B C 1
ATOM 1403 O O . GLY B 1 26 ? 16.172 4.598 7.625 1 76.19 26 GLY B O 1
ATOM 1404 N N . ARG B 1 27 ? 17.547 6.105 6.555 1 80.06 27 ARG B N 1
ATOM 1405 C CA . ARG B 1 27 ? 17.859 5.227 5.43 1 80.06 27 ARG B CA 1
ATOM 1406 C C . ARG B 1 27 ? 16.578 4.797 4.703 1 80.06 27 ARG B C 1
ATOM 1408 O O . ARG B 1 27 ? 16.438 3.631 4.336 1 80.06 27 ARG B O 1
ATOM 1415 N N . SER B 1 28 ? 15.594 5.551 4.629 1 80.25 28 SER B N 1
ATOM 1416 C CA . SER B 1 28 ? 14.375 5.305 3.869 1 80.25 28 SER B CA 1
ATOM 1417 C C . SER B 1 28 ? 14.445 5.934 2.482 1 80.25 28 SER B C 1
ATOM 1419 O O . SER B 1 28 ? 14.117 7.105 2.307 1 80.25 28 SER B O 1
ATOM 1421 N N . ASN B 1 29 ? 14.742 5.109 1.564 1 84.94 29 ASN B N 1
ATOM 1422 C CA . ASN B 1 29 ? 14.875 5.594 0.194 1 84.94 29 ASN B CA 1
ATOM 1423 C C . ASN B 1 29 ? 13.562 6.184 -0.323 1 84.94 29 ASN B C 1
ATOM 1425 O O . ASN B 1 29 ? 13.578 7.125 -1.119 1 84.94 29 ASN B O 1
ATOM 1429 N N . LEU B 1 30 ? 12.5 5.66 0.162 1 82.19 30 LEU B N 1
ATOM 1430 C CA . LEU B 1 30 ? 11.188 6.121 -0.278 1 82.19 30 LEU B CA 1
ATOM 1431 C C . LEU B 1 30 ? 10.938 7.555 0.176 1 82.19 30 LEU B C 1
ATOM 1433 O O . LEU B 1 30 ? 10.484 8.391 -0.61 1 82.19 30 LEU B O 1
ATOM 1437 N N . VAL B 1 31 ? 11.258 7.793 1.423 1 84.25 31 VAL B N 1
ATOM 1438 C CA . VAL B 1 31 ? 11.039 9.125 1.98 1 84.25 31 VAL B CA 1
ATOM 1439 C C . VAL B 1 31 ? 12 10.125 1.334 1 84.25 31 VAL B C 1
ATOM 1441 O O . VAL B 1 31 ? 11.594 11.227 0.969 1 84.25 31 VAL B O 1
ATOM 1444 N N . VAL B 1 32 ? 13.219 9.672 1.158 1 90.56 32 VAL B N 1
ATOM 1445 C CA . VAL B 1 32 ? 14.242 10.523 0.572 1 90.56 32 VAL B CA 1
ATOM 1446 C C . VAL B 1 32 ? 13.859 10.891 -0.861 1 90.56 32 VAL B C 1
ATOM 1448 O O . VAL B 1 32 ? 13.844 12.062 -1.227 1 90.56 32 VAL B O 1
ATOM 1451 N N . SER B 1 33 ? 13.508 9.883 -1.583 1 93.06 33 SER B N 1
ATOM 1452 C CA . SER B 1 33 ? 13.172 10.117 -2.984 1 93.06 33 SER B CA 1
ATOM 1453 C C . SER B 1 33 ? 11.938 10.992 -3.123 1 93.06 33 SER B C 1
ATOM 1455 O O . SER B 1 33 ? 11.922 11.93 -3.93 1 93.06 33 SER B O 1
ATOM 1457 N N . SER B 1 34 ? 10.891 10.727 -2.395 1 90.62 34 SER B N 1
ATOM 1458 C CA . SER B 1 34 ? 9.656 11.5 -2.48 1 90.62 34 SER B CA 1
ATOM 1459 C C . SER B 1 34 ? 9.875 12.938 -2.039 1 90.62 34 SER B C 1
ATOM 1461 O O . SER B 1 34 ? 9.352 13.867 -2.664 1 90.62 34 SER B O 1
ATOM 1463 N N . SER B 1 35 ? 10.617 13.102 -0.966 1 91.62 35 SER B N 1
ATOM 1464 C CA . SER B 1 35 ? 10.898 14.453 -0.503 1 91.62 35 SER B CA 1
ATOM 1465 C C . SER B 1 35 ? 11.703 15.242 -1.537 1 91.62 35 SER B C 1
ATOM 1467 O O . SER B 1 35 ? 11.445 16.422 -1.761 1 91.62 35 SER B O 1
ATOM 1469 N N . CYS B 1 36 ? 12.664 14.609 -2.166 1 95.69 36 CYS B N 1
ATOM 1470 C CA . CYS B 1 36 ? 13.453 15.242 -3.215 1 95.69 36 CYS B CA 1
ATOM 1471 C C . CYS B 1 36 ? 12.57 15.664 -4.383 1 95.69 36 CYS B C 1
ATOM 1473 O O . CYS B 1 36 ? 12.711 16.766 -4.902 1 95.69 36 CYS B O 1
ATOM 1475 N N . ILE B 1 37 ? 11.734 14.805 -4.75 1 95.88 37 ILE B N 1
ATOM 1476 C CA . ILE B 1 37 ? 10.844 15.078 -5.871 1 95.88 37 ILE B CA 1
ATOM 1477 C C . ILE B 1 37 ? 9.93 16.25 -5.527 1 95.88 37 ILE B C 1
ATOM 1479 O O . ILE B 1 37 ? 9.766 17.172 -6.332 1 95.88 37 ILE B O 1
ATOM 1483 N N . LEU B 1 38 ? 9.328 16.234 -4.406 1 93.56 38 LEU B N 1
ATOM 1484 C CA . LEU B 1 38 ? 8.422 17.312 -4.008 1 93.56 38 LEU B CA 1
ATOM 1485 C C . LEU B 1 38 ? 9.164 18.641 -3.912 1 93.56 38 LEU B C 1
ATOM 1487 O O . LEU B 1 38 ? 8.625 19.688 -4.285 1 93.56 38 LEU B O 1
ATOM 1491 N N . LEU B 1 39 ? 10.398 18.547 -3.316 1 93.69 39 LEU B N 1
ATOM 1492 C CA . LEU B 1 39 ? 11.211 19.766 -3.232 1 93.69 39 LEU B CA 1
ATOM 1493 C C . LEU B 1 39 ? 11.523 20.297 -4.625 1 93.69 39 LEU B C 1
ATOM 1495 O O . LEU B 1 39 ? 11.492 21.516 -4.844 1 93.69 39 LEU B O 1
ATOM 1499 N N . CYS B 1 40 ? 11.828 19.391 -5.504 1 94.88 40 CYS B N 1
ATOM 1500 C CA . CYS B 1 40 ? 12.086 19.781 -6.883 1 94.88 40 CYS B CA 1
ATOM 1501 C C . CYS B 1 40 ? 10.859 20.438 -7.504 1 94.88 40 CYS B C 1
ATOM 1503 O O . CYS B 1 40 ? 10.977 21.453 -8.195 1 94.88 40 CYS B O 1
ATOM 1505 N N . LEU B 1 41 ? 9.75 19.891 -7.246 1 94 41 LEU B N 1
ATOM 1506 C CA . LEU B 1 41 ? 8.516 20.438 -7.781 1 94 41 LEU B CA 1
ATOM 1507 C C . LEU B 1 41 ? 8.258 21.828 -7.223 1 94 41 LEU B C 1
ATOM 1509 O O . LEU B 1 41 ? 7.82 22.734 -7.949 1 94 41 LEU B O 1
ATOM 1513 N N . LYS B 1 42 ? 8.492 21.922 -5.98 1 89.94 42 LYS B N 1
ATOM 1514 C CA . LYS B 1 42 ? 8.297 23.234 -5.344 1 89.94 42 LYS B CA 1
ATOM 1515 C C . LYS B 1 42 ? 9.289 24.25 -5.875 1 89.94 42 LYS B C 1
ATOM 1517 O O . LYS B 1 42 ? 8.938 25.406 -6.117 1 89.94 42 LYS B O 1
ATOM 1522 N N . TYR B 1 43 ? 10.523 23.812 -6.062 1 88 43 TYR B N 1
ATOM 1523 C CA . TYR B 1 43 ? 11.586 24.703 -6.535 1 88 43 TYR B CA 1
ATOM 1524 C C . TYR B 1 43 ? 11.281 25.219 -7.941 1 88 43 TYR B C 1
ATOM 1526 O O . TYR B 1 43 ? 11.492 26.391 -8.234 1 88 43 TYR B O 1
ATOM 1534 N N . PHE B 1 44 ? 10.758 24.391 -8.758 1 91.88 44 PHE B N 1
ATOM 1535 C CA . PHE B 1 44 ? 10.469 24.734 -10.141 1 91.88 44 PHE B CA 1
ATOM 1536 C C . PHE B 1 44 ? 9.062 25.312 -10.273 1 91.88 44 PHE B C 1
ATOM 1538 O O . PHE B 1 44 ? 8.594 25.547 -11.383 1 91.88 44 PHE B O 1
ATOM 1545 N N . LYS B 1 45 ? 8.32 25.438 -9.195 1 88.12 45 LYS B N 1
ATOM 1546 C CA . LYS B 1 45 ? 6.992 26.047 -9.117 1 88.12 45 LYS B CA 1
ATOM 1547 C C . LYS B 1 45 ? 5.973 25.219 -9.906 1 88.12 45 LYS B C 1
ATOM 1549 O O . LYS B 1 45 ? 5.121 25.781 -10.602 1 88.12 45 LYS B O 1
ATOM 1554 N N . LEU B 1 46 ? 6.172 23.984 -9.883 1 90.38 46 LEU B N 1
ATOM 1555 C CA . LEU B 1 46 ? 5.238 23.078 -10.539 1 90.38 46 LEU B CA 1
ATOM 1556 C C . LEU B 1 46 ? 4.223 22.531 -9.547 1 90.38 46 LEU B C 1
ATOM 1558 O O . LEU B 1 46 ? 3.412 21.672 -9.891 1 90.38 46 LEU B O 1
ATOM 1562 N N . ASP B 1 47 ? 4.258 23.016 -8.414 1 84.19 47 ASP B N 1
ATOM 1563 C CA . ASP B 1 47 ? 3.424 22.531 -7.32 1 84.19 47 ASP B CA 1
ATOM 1564 C C . ASP B 1 47 ? 1.944 22.781 -7.602 1 84.19 47 ASP B C 1
ATOM 1566 O O . ASP B 1 47 ? 1.092 21.953 -7.293 1 84.19 47 ASP B O 1
ATOM 1570 N N . GLN B 1 48 ? 1.688 23.859 -8.234 1 84 48 GLN B N 1
ATOM 1571 C CA . GLN B 1 48 ? 0.3 24.234 -8.508 1 84 48 GLN B CA 1
ATOM 1572 C C . GLN B 1 48 ? -0.352 23.234 -9.453 1 84 48 GLN B C 1
ATOM 1574 O O . GLN B 1 48 ? -1.558 22.984 -9.375 1 84 48 GLN B O 1
ATOM 1579 N N . LEU B 1 49 ? 0.447 22.719 -10.227 1 88.12 49 LEU B N 1
ATOM 1580 C CA . LEU B 1 49 ? -0.077 21.797 -11.242 1 88.12 49 LEU B CA 1
ATOM 1581 C C . LEU B 1 49 ? -0.041 20.359 -10.734 1 88.12 49 LEU B C 1
ATOM 1583 O O . LEU B 1 49 ? -1.004 19.609 -10.922 1 88.12 49 LEU B O 1
ATOM 1587 N N . VAL B 1 50 ? 0.924 19.938 -10.094 1 91.12 50 VAL B N 1
ATOM 1588 C CA . VAL B 1 50 ? 1.183 18.531 -9.789 1 91.12 50 VAL B CA 1
ATOM 1589 C C . VAL B 1 50 ? 0.567 18.172 -8.438 1 91.12 50 VAL B C 1
ATOM 1591 O O . VAL B 1 50 ? 0.025 17.078 -8.266 1 91.12 50 VAL B O 1
ATOM 1594 N N . PHE B 1 51 ? 0.507 19.062 -7.523 1 89.81 51 PHE B N 1
ATOM 1595 C CA . PHE B 1 51 ? 0.084 18.766 -6.16 1 89.81 51 PHE B CA 1
ATOM 1596 C C . PHE B 1 51 ? -1.397 18.406 -6.117 1 89.81 51 PHE B C 1
ATOM 1598 O O . PHE B 1 51 ? -1.788 17.422 -5.488 1 89.81 51 PHE B O 1
ATOM 1605 N N . PRO B 1 52 ? -2.232 19.188 -6.84 1 87.31 52 PRO B N 1
ATOM 1606 C CA . PRO B 1 52 ? -3.646 18.812 -6.828 1 87.31 52 PRO B CA 1
ATOM 1607 C C . PRO B 1 52 ? -3.891 17.406 -7.395 1 87.31 52 PRO B C 1
ATOM 1609 O O . PRO B 1 52 ? -4.75 16.688 -6.898 1 87.31 52 PRO B O 1
ATOM 1612 N N . VAL B 1 53 ? -3.154 17.016 -8.383 1 88.62 53 VAL B N 1
ATOM 1613 C CA . VAL B 1 53 ? -3.281 15.695 -8.992 1 88.62 53 VAL B CA 1
ATOM 1614 C C . VAL B 1 53 ? -2.807 14.625 -8.016 1 88.62 53 VAL B C 1
ATOM 1616 O O . VAL B 1 53 ? -3.449 13.586 -7.863 1 88.62 53 VAL B O 1
ATOM 1619 N N . LEU B 1 54 ? -1.776 14.875 -7.383 1 89 54 LEU B N 1
ATOM 1620 C CA . LEU B 1 54 ? -1.237 13.938 -6.402 1 89 54 LEU B CA 1
ATOM 1621 C C . LEU B 1 54 ? -2.219 13.734 -5.25 1 89 54 LEU 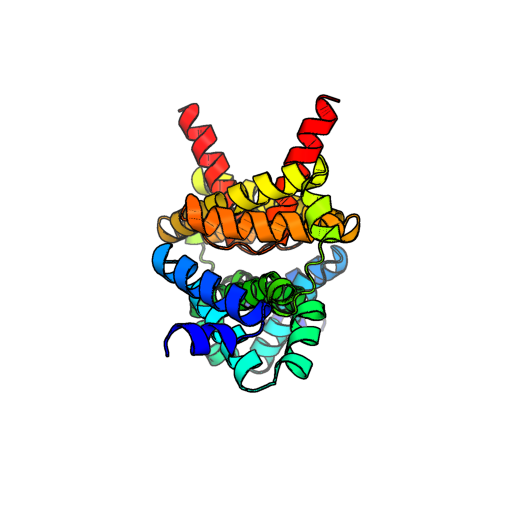B C 1
ATOM 1623 O O . LEU B 1 54 ? -2.408 12.602 -4.789 1 89 54 LEU B O 1
ATOM 1627 N N . GLU B 1 55 ? -2.824 14.766 -4.859 1 82.06 55 GLU B N 1
ATOM 1628 C CA . GLU B 1 55 ? -3.742 14.711 -3.725 1 82.06 55 GLU B CA 1
ATOM 1629 C C . GLU B 1 55 ? -5.047 14.016 -4.102 1 82.06 55 GLU B C 1
ATOM 1631 O O . GLU B 1 55 ? -5.609 13.266 -3.301 1 82.06 55 GLU B O 1
ATOM 1636 N N . SER B 1 56 ? -5.465 14.266 -5.309 1 82.81 56 SER B N 1
ATOM 1637 C CA . SER B 1 56 ? -6.773 13.734 -5.684 1 82.81 56 SER B CA 1
ATOM 1638 C C . SER B 1 56 ? -6.652 12.336 -6.281 1 82.81 56 SER B C 1
ATOM 1640 O O . SER B 1 56 ? -7.488 11.469 -6.02 1 82.81 56 SER B O 1
ATOM 1642 N N . ARG B 1 57 ? -5.547 12.125 -7.004 1 86.69 57 ARG B N 1
ATOM 1643 C CA . ARG B 1 57 ? -5.48 10.891 -7.781 1 86.69 57 ARG B CA 1
ATOM 1644 C C . ARG B 1 57 ? -4.258 10.062 -7.395 1 86.69 57 ARG B C 1
ATOM 1646 O O . ARG B 1 57 ? -4.145 8.898 -7.773 1 86.69 57 ARG B O 1
ATOM 1653 N N . GLY B 1 58 ? -3.41 10.602 -6.68 1 86.25 58 GLY B N 1
ATOM 1654 C CA . GLY B 1 58 ? -2.166 9.945 -6.324 1 86.25 58 GLY B CA 1
ATOM 1655 C C . GLY B 1 58 ? -2.379 8.578 -5.684 1 86.25 58 GLY B C 1
ATOM 1656 O O . GLY B 1 58 ? -1.669 7.625 -6 1 86.25 58 GLY B O 1
ATOM 1657 N N . LEU B 1 59 ? -3.371 8.469 -4.82 1 79.88 59 LEU B N 1
ATOM 1658 C CA . LEU B 1 59 ? -3.662 7.211 -4.145 1 79.88 59 LEU B CA 1
ATOM 1659 C C . LEU B 1 59 ? -4.125 6.156 -5.141 1 79.88 59 LEU B C 1
ATOM 1661 O O . LEU B 1 59 ? -3.605 5.035 -5.152 1 79.88 59 LEU B O 1
ATOM 1665 N N . GLU B 1 60 ? -5.023 6.582 -5.988 1 83.25 60 GLU B N 1
ATOM 1666 C CA . GLU B 1 60 ? -5.57 5.648 -6.969 1 83.25 60 GLU B CA 1
ATOM 1667 C C . GLU B 1 60 ? -4.492 5.176 -7.941 1 83.25 60 GLU B C 1
ATOM 1669 O O . GLU B 1 60 ? -4.391 3.984 -8.234 1 83.25 60 GLU B O 1
ATOM 1674 N N . LEU B 1 61 ? -3.691 6.078 -8.422 1 89.12 61 LEU B N 1
ATOM 1675 C CA . LEU B 1 61 ? -2.645 5.75 -9.383 1 89.12 61 LEU B CA 1
ATOM 1676 C C . LEU B 1 61 ? -1.586 4.855 -8.75 1 89.12 61 LEU B C 1
ATOM 1678 O O . LEU B 1 61 ? -1.088 3.926 -9.391 1 89.12 61 LEU B O 1
ATOM 1682 N N . GLY B 1 62 ? -1.278 5.172 -7.523 1 85.44 62 GLY B N 1
ATOM 1683 C CA . GLY B 1 62 ? -0.34 4.328 -6.801 1 85.44 62 GLY B CA 1
ATOM 1684 C C . GLY B 1 62 ? -0.839 2.91 -6.609 1 85.44 62 GLY B C 1
ATOM 1685 O O . GLY B 1 62 ? -0.106 1.949 -6.855 1 85.44 62 GLY B O 1
ATOM 1686 N N . LEU B 1 63 ? -2.074 2.789 -6.312 1 81.19 63 LEU B N 1
ATOM 1687 C CA . LEU B 1 63 ? -2.664 1.477 -6.066 1 81.19 63 LEU B CA 1
ATOM 1688 C C . LEU B 1 63 ? -2.783 0.683 -7.363 1 81.19 63 LEU B C 1
ATOM 1690 O O . LEU B 1 63 ? -2.594 -0.536 -7.371 1 81.19 63 LEU B O 1
ATOM 1694 N N . VAL B 1 64 ? -3.111 1.361 -8.367 1 87.38 64 VAL B N 1
ATOM 1695 C CA . VAL B 1 64 ? -3.201 0.684 -9.656 1 87.38 64 VAL B CA 1
ATOM 1696 C C . VAL B 1 64 ? -1.828 0.148 -10.062 1 87.38 64 VAL B C 1
ATOM 1698 O O . VAL B 1 64 ? -1.711 -0.985 -10.531 1 87.38 64 VAL B O 1
ATOM 1701 N N . LEU B 1 65 ? -0.85 0.985 -9.867 1 88.81 65 LEU B N 1
ATOM 1702 C CA . LEU B 1 65 ? 0.497 0.547 -10.211 1 88.81 65 LEU B CA 1
ATOM 1703 C C . LEU B 1 65 ? 0.92 -0.644 -9.359 1 88.81 65 LEU B C 1
ATOM 1705 O O . LEU B 1 65 ? 1.56 -1.573 -9.859 1 88.81 65 LEU B O 1
ATOM 1709 N N . LEU B 1 66 ? 0.604 -0.66 -8.172 1 79.19 66 LEU B N 1
ATOM 1710 C CA . LEU B 1 66 ? 0.901 -1.782 -7.285 1 79.19 66 LEU B CA 1
ATOM 1711 C C . LEU B 1 66 ? 0.15 -3.035 -7.727 1 79.19 66 LEU B C 1
ATOM 1713 O O . LEU B 1 66 ? 0.707 -4.133 -7.711 1 79.19 66 LEU B O 1
ATOM 1717 N N . MET B 1 67 ? -1.09 -2.799 -8.086 1 83.75 67 MET B N 1
ATOM 1718 C CA . MET B 1 67 ? -1.895 -3.938 -8.523 1 83.75 67 MET B CA 1
ATOM 1719 C C . MET B 1 67 ? -1.346 -4.527 -9.82 1 83.75 67 MET B C 1
ATOM 1721 O O . MET B 1 67 ? -1.351 -5.746 -10 1 83.75 67 MET B O 1
ATOM 1725 N N . LEU B 1 68 ? -0.918 -3.66 -10.68 1 89.62 68 LEU B N 1
ATOM 1726 C CA . LEU B 1 68 ? -0.294 -4.137 -11.914 1 89.62 68 LEU B CA 1
ATOM 1727 C C . LEU B 1 68 ? 0.929 -4.992 -11.602 1 89.62 68 LEU B C 1
ATOM 1729 O O . LEU B 1 68 ? 1.157 -6.012 -12.258 1 89.62 68 LEU B O 1
ATOM 1733 N N . HIS B 1 69 ? 1.663 -4.547 -10.586 1 83.31 69 HIS B N 1
ATOM 1734 C CA . HIS B 1 69 ? 2.83 -5.309 -10.164 1 83.31 69 HIS B CA 1
ATOM 1735 C C . HIS B 1 69 ? 2.428 -6.672 -9.609 1 83.31 69 HIS B C 1
ATOM 1737 O O . HIS B 1 69 ? 3.023 -7.691 -9.969 1 83.31 69 HIS B O 1
ATOM 1743 N N . ILE B 1 70 ? 1.448 -6.746 -8.867 1 77.56 70 ILE B N 1
ATOM 1744 C CA . ILE B 1 70 ? 0.985 -7.973 -8.219 1 77.56 70 ILE B CA 1
ATOM 1745 C C . ILE B 1 70 ? 0.478 -8.953 -9.281 1 77.56 70 ILE B C 1
ATOM 1747 O O . ILE B 1 70 ? 0.706 -10.156 -9.172 1 77.56 70 ILE B O 1
ATOM 1751 N N . LEU B 1 71 ? -0.185 -8.477 -10.289 1 83.44 71 LEU B N 1
ATOM 1752 C CA . LEU B 1 71 ? -0.834 -9.344 -11.266 1 83.44 71 LEU B CA 1
ATOM 1753 C C . LEU B 1 71 ? 0.119 -9.688 -12.406 1 83.44 71 LEU B C 1
ATOM 1755 O O . LEU B 1 71 ? -0.146 -10.602 -13.188 1 83.44 71 LEU B O 1
ATOM 1759 N N . SER B 1 72 ? 1.224 -8.945 -12.469 1 85.75 72 SER B N 1
ATOM 1760 C CA . SER B 1 72 ? 2.137 -9.133 -13.586 1 85.75 72 SER B CA 1
ATOM 1761 C C . SER B 1 72 ? 2.672 -10.562 -13.633 1 85.75 72 SER B C 1
ATOM 1763 O O . SER B 1 72 ? 2.738 -11.172 -14.703 1 85.75 72 SER B O 1
ATOM 1765 N N . PRO B 1 73 ? 3.029 -11.148 -12.547 1 77.75 73 PRO B N 1
ATOM 1766 C CA . PRO B 1 73 ? 3.482 -12.539 -12.609 1 77.75 73 PRO B CA 1
ATOM 1767 C C . PRO B 1 73 ? 2.373 -13.5 -13.023 1 77.75 73 PRO B C 1
ATOM 1769 O O . PRO B 1 73 ? 2.648 -14.539 -13.633 1 77.75 73 PRO B O 1
ATOM 1772 N N . VAL B 1 74 ? 1.182 -13.188 -12.648 1 77.12 74 VAL B N 1
ATOM 1773 C CA . VAL B 1 74 ? 0.03 -13.992 -13.047 1 77.12 74 VAL B CA 1
ATOM 1774 C C . VAL B 1 74 ? -0.172 -13.883 -14.562 1 77.12 74 VAL B C 1
ATOM 1776 O O . VAL B 1 74 ? -0.522 -14.867 -15.219 1 77.12 74 VAL B O 1
ATOM 1779 N N . ALA B 1 75 ? 0.115 -12.742 -15.062 1 82.44 75 ALA B N 1
ATOM 1780 C CA . ALA B 1 75 ? -0.086 -12.469 -16.484 1 82.44 75 ALA B CA 1
ATOM 1781 C C . ALA B 1 75 ? 1.014 -13.102 -17.328 1 82.44 75 ALA B C 1
ATOM 1783 O O . ALA B 1 75 ? 0.816 -13.375 -18.516 1 82.44 75 ALA B O 1
ATOM 1784 N N . THR B 1 76 ? 2.139 -13.32 -16.75 1 80 76 THR B N 1
ATOM 1785 C CA . THR B 1 76 ? 3.266 -13.859 -17.5 1 80 76 THR B CA 1
ATOM 1786 C C . THR B 1 76 ? 3.389 -15.367 -17.297 1 80 76 THR B C 1
ATOM 1788 O O . THR B 1 76 ? 4.301 -16 -17.828 1 80 76 THR B O 1
ATOM 1791 N N . GLU B 1 77 ? 2.371 -15.891 -16.594 1 67.88 77 GLU B N 1
ATOM 1792 C CA . GLU B 1 77 ? 2.334 -17.328 -16.312 1 67.88 77 GLU B CA 1
ATOM 1793 C C . GLU B 1 77 ? 3.562 -17.781 -15.531 1 67.88 77 GLU B C 1
ATOM 1795 O O . GLU B 1 77 ? 4.074 -18.875 -15.742 1 67.88 77 GLU B O 1
ATOM 1800 N N . LYS B 1 78 ? 4.16 -16.828 -14.984 1 68.06 78 LYS B N 1
ATOM 1801 C CA . LYS B 1 78 ? 5.32 -17.203 -14.18 1 68.06 78 LYS B CA 1
ATOM 1802 C C . LYS B 1 78 ? 4.898 -17.984 -12.938 1 68.06 78 LYS B C 1
ATOM 1804 O O . LYS B 1 78 ? 5.746 -18.484 -12.195 1 68.06 78 LYS B O 1
ATOM 1809 N N . LEU B 1 79 ? 3.646 -18.078 -12.773 1 61.88 79 LEU B N 1
ATOM 1810 C CA . LEU B 1 79 ? 3.188 -18.891 -11.648 1 61.88 79 LEU B CA 1
ATOM 1811 C C . LEU B 1 79 ? 3.318 -20.375 -11.961 1 61.88 79 LEU B C 1
ATOM 1813 O O . LEU B 1 79 ? 2.73 -20.859 -12.922 1 61.88 79 LEU B O 1
ATOM 1817 N N . THR B 1 80 ? 4.328 -20.859 -11.672 1 56.38 80 THR B N 1
ATOM 1818 C CA . THR B 1 80 ? 4.605 -22.266 -11.938 1 56.38 80 THR B CA 1
ATOM 1819 C C . THR B 1 80 ? 3.986 -23.156 -10.859 1 56.38 80 THR B C 1
ATOM 1821 O O . THR B 1 80 ? 3.629 -22.672 -9.789 1 56.38 80 THR B O 1
ATOM 1824 N N . ILE B 1 81 ? 3.797 -24.281 -11.234 1 55.84 81 ILE B N 1
ATOM 1825 C CA . ILE B 1 81 ? 3.309 -25.328 -10.328 1 55.84 81 ILE B CA 1
ATOM 1826 C C . ILE B 1 81 ? 4.105 -25.297 -9.031 1 55.84 81 ILE B C 1
ATOM 1828 O O . ILE B 1 81 ? 3.57 -25.578 -7.957 1 55.84 81 ILE B O 1
ATOM 1832 N N . LYS B 1 82 ? 5.344 -25.062 -9.133 1 59.62 82 LYS B N 1
ATOM 1833 C CA . LYS B 1 82 ? 6.191 -24.984 -7.949 1 59.62 82 LYS B CA 1
ATOM 1834 C C . LYS B 1 82 ? 5.723 -23.891 -7.004 1 59.62 82 LYS B C 1
ATOM 1836 O O . LYS B 1 82 ? 5.754 -24.062 -5.781 1 59.62 82 LYS B O 1
ATOM 1841 N N . ASP B 1 83 ? 5.164 -22.875 -7.582 1 63.53 83 ASP B N 1
ATOM 1842 C CA . ASP B 1 83 ? 4.625 -21.797 -6.773 1 63.53 83 ASP B CA 1
ATOM 1843 C C . ASP B 1 83 ? 3.322 -22.203 -6.09 1 63.53 83 ASP B C 1
ATOM 1845 O O . ASP B 1 83 ? 3.064 -21.828 -4.949 1 63.53 83 ASP B O 1
ATOM 1849 N N . LEU B 1 84 ? 2.768 -23.062 -6.824 1 64.56 84 LEU B N 1
ATOM 1850 C CA . LEU B 1 84 ? 1.544 -23.625 -6.262 1 64.56 84 LEU B CA 1
ATOM 1851 C C . LEU B 1 84 ? 1.856 -24.516 -5.07 1 64.56 84 LEU B C 1
ATOM 1853 O O . LEU B 1 84 ? 1.125 -24.516 -4.074 1 64.56 84 LEU B O 1
ATOM 1857 N N . HIS B 1 85 ? 2.871 -25.141 -5.211 1 65.69 85 HIS B N 1
ATOM 1858 C CA . HIS B 1 85 ? 3.262 -26.047 -4.129 1 65.69 85 HIS B CA 1
ATOM 1859 C C . HIS B 1 85 ? 3.689 -25.266 -2.893 1 65.69 85 HIS B C 1
ATOM 1861 O O . HIS B 1 85 ? 3.584 -25.766 -1.77 1 65.69 85 HIS B O 1
ATOM 1867 N N . SER B 1 86 ? 4.016 -24.109 -3.17 1 66.5 86 SER B N 1
ATOM 1868 C CA . SER B 1 86 ? 4.43 -23.297 -2.033 1 66.5 86 SER B CA 1
ATOM 1869 C C . SER B 1 86 ? 3.234 -22.922 -1.157 1 66.5 86 SER B C 1
ATOM 1871 O O . SER B 1 86 ? 3.381 -22.734 0.052 1 66.5 86 SER B O 1
ATOM 1873 N N . VAL B 1 87 ? 2.148 -22.953 -1.79 1 74.31 87 VAL B N 1
ATOM 1874 C CA . VAL B 1 87 ? 0.923 -22.656 -1.058 1 74.31 87 VAL B CA 1
ATOM 1875 C C . VAL B 1 87 ? 0.582 -23.812 -0.125 1 74.31 87 VAL B C 1
ATOM 1877 O O . VAL B 1 87 ? -0.164 -23.641 0.842 1 74.31 87 VAL B O 1
ATOM 1880 N N . THR B 1 88 ? 1.285 -24.797 -0.362 1 75.31 88 THR B N 1
ATOM 1881 C CA . THR B 1 88 ? 0.983 -25.938 0.486 1 75.31 88 THR B CA 1
ATOM 1882 C C . THR B 1 88 ? 1.875 -25.953 1.725 1 75.31 88 THR B C 1
ATOM 1884 O O . THR B 1 88 ? 1.597 -26.656 2.691 1 75.31 88 THR B O 1
ATOM 1887 N N . SER B 1 89 ? 2.857 -25.188 1.692 1 80.81 89 SER B N 1
ATOM 1888 C CA . SER B 1 89 ? 3.682 -25.078 2.893 1 80.81 89 SER B CA 1
ATOM 1889 C C . SER B 1 89 ? 2.977 -24.266 3.973 1 80.81 89 SER B C 1
ATOM 1891 O O . SER B 1 89 ? 2.006 -23.562 3.691 1 80.81 89 SER B O 1
ATOM 1893 N N . LEU B 1 90 ? 3.338 -24.484 5.219 1 84.12 90 LEU B N 1
ATOM 1894 C CA . LEU B 1 90 ? 2.76 -23.734 6.332 1 84.12 90 LEU B CA 1
ATOM 1895 C C . LEU B 1 90 ? 2.889 -22.234 6.105 1 84.12 90 LEU B C 1
ATOM 1897 O O . LEU B 1 90 ? 1.956 -21.484 6.383 1 84.12 90 LEU B O 1
ATOM 1901 N N . LYS B 1 91 ? 3.988 -21.922 5.559 1 84.5 91 LYS B N 1
ATOM 1902 C CA . LYS B 1 91 ? 4.223 -20.516 5.285 1 84.5 91 LYS B CA 1
ATOM 1903 C C . LYS B 1 91 ? 3.322 -20.016 4.16 1 84.5 91 LYS B C 1
ATOM 1905 O O . LYS B 1 91 ? 2.818 -18.891 4.215 1 84.5 91 LYS B O 1
ATOM 1910 N N . GLY B 1 92 ? 3.148 -20.891 3.248 1 86.69 92 GLY B N 1
ATOM 1911 C CA . GLY B 1 92 ? 2.264 -20.547 2.145 1 86.69 92 GLY B CA 1
ATOM 1912 C C . GLY B 1 92 ? 0.815 -20.391 2.568 1 86.69 92 GLY B C 1
ATOM 1913 O O . GLY B 1 92 ? 0.115 -19.5 2.084 1 86.69 92 GLY B O 1
ATOM 1914 N N . LEU B 1 93 ? 0.438 -21.141 3.473 1 89.88 93 LEU B N 1
ATOM 1915 C CA . LEU B 1 93 ? -0.928 -21.078 3.982 1 89.88 93 LEU B CA 1
ATOM 1916 C C . LEU B 1 93 ? -1.157 -19.812 4.781 1 89.88 93 LEU B C 1
ATOM 1918 O O . LEU B 1 93 ? -2.219 -19.188 4.68 1 89.88 93 LEU B O 1
ATOM 1922 N N . PHE B 1 94 ? -0.204 -19.531 5.562 1 92.19 94 PHE B N 1
ATOM 1923 C CA . PHE B 1 94 ? -0.286 -18.266 6.305 1 92.19 94 PHE B CA 1
ATOM 1924 C C . PHE B 1 94 ? -0.332 -17.078 5.352 1 92.19 94 PHE B C 1
ATOM 1926 O O . PHE B 1 94 ? -1.089 -16.141 5.57 1 92.19 94 PHE B O 1
ATOM 1933 N N . ALA B 1 95 ? 0.497 -17.219 4.293 1 90.81 95 ALA B N 1
ATOM 1934 C CA . ALA B 1 95 ? 0.518 -16.156 3.293 1 90.81 95 ALA B CA 1
ATOM 1935 C C . ALA B 1 95 ? -0.835 -16.031 2.6 1 90.81 95 ALA B C 1
ATOM 1937 O O . ALA B 1 95 ? -1.316 -14.922 2.361 1 90.81 95 ALA B O 1
ATOM 1938 N N . LEU B 1 96 ? -1.376 -17.141 2.361 1 89.88 96 LEU B N 1
ATOM 1939 C CA . LEU B 1 96 ? -2.684 -17.172 1.716 1 89.88 96 LEU B CA 1
ATOM 1940 C C . LEU B 1 96 ? -3.746 -16.547 2.613 1 89.88 96 LEU B C 1
ATOM 1942 O O . LEU B 1 96 ? -4.523 -15.695 2.164 1 89.88 96 LEU B O 1
ATOM 1946 N N . ALA B 1 97 ? -3.803 -16.938 3.787 1 92.94 97 ALA B N 1
ATOM 1947 C CA . ALA B 1 97 ? -4.77 -16.422 4.754 1 92.94 97 ALA B CA 1
ATOM 1948 C C . ALA B 1 97 ? -4.559 -14.938 4.996 1 92.94 97 ALA B C 1
ATOM 1950 O O . ALA B 1 97 ? -5.523 -14.164 5.059 1 92.94 97 ALA B O 1
ATOM 1951 N N . ALA B 1 98 ? -3.336 -14.617 5.152 1 92.94 98 ALA B N 1
ATOM 1952 C CA . ALA B 1 98 ? -2.988 -13.227 5.418 1 92.94 98 ALA B CA 1
ATOM 1953 C C . ALA B 1 98 ? -3.342 -12.336 4.23 1 92.94 98 ALA B C 1
ATOM 1955 O O . ALA B 1 98 ? -3.805 -11.211 4.41 1 92.94 98 ALA B O 1
ATOM 1956 N N . GLY B 1 99 ? -3.033 -12.875 3.045 1 90.06 99 GLY B N 1
ATOM 1957 C CA . GLY B 1 99 ? -3.422 -12.141 1.854 1 90.06 99 GLY B CA 1
ATOM 1958 C C . GLY B 1 99 ? -4.914 -11.875 1.778 1 90.06 99 GLY B C 1
ATOM 1959 O O . GLY B 1 99 ? -5.336 -10.758 1.476 1 90.06 99 GLY B O 1
ATOM 1960 N N . THR B 1 100 ? -5.645 -12.844 2.125 1 90.44 100 THR B N 1
ATOM 1961 C CA . THR B 1 100 ? -7.098 -12.727 2.121 1 90.44 100 THR B CA 1
ATOM 1962 C C . THR B 1 100 ? -7.559 -11.719 3.17 1 90.44 100 THR B C 1
ATOM 1964 O O . THR B 1 100 ? -8.383 -10.844 2.883 1 90.44 100 THR B O 1
ATOM 1967 N N . LEU B 1 101 ? -7.02 -11.781 4.297 1 92.81 101 LEU B N 1
ATOM 1968 C CA . LEU B 1 101 ? -7.391 -10.898 5.395 1 92.81 101 LEU B CA 1
ATOM 1969 C C . LEU B 1 101 ? -6.941 -9.469 5.121 1 92.81 101 LEU B C 1
ATOM 1971 O O . LEU B 1 101 ? -7.645 -8.516 5.465 1 92.81 101 LEU B O 1
ATOM 1975 N N . ALA B 1 102 ? -5.785 -9.367 4.547 1 91.44 102 ALA B N 1
ATOM 1976 C CA . ALA B 1 102 ? -5.207 -8.055 4.27 1 91.44 102 ALA B CA 1
ATOM 1977 C C . ALA B 1 102 ? -6.113 -7.242 3.352 1 91.44 102 ALA B C 1
ATOM 1979 O O . ALA B 1 102 ? -6.219 -6.023 3.498 1 91.44 102 ALA B O 1
ATOM 1980 N N . THR B 1 103 ? -6.754 -7.883 2.416 1 88.06 103 THR B N 1
ATOM 1981 C CA . THR B 1 103 ? -7.637 -7.18 1.492 1 88.06 103 THR B CA 1
ATOM 1982 C C . THR B 1 103 ? -8.859 -6.629 2.223 1 88.06 103 THR B C 1
ATOM 1984 O O . THR B 1 103 ? -9.312 -5.52 1.939 1 88.06 103 THR B O 1
ATOM 1987 N N . LYS B 1 104 ? -9.367 -7.383 3.115 1 89.56 104 LYS B N 1
ATOM 1988 C CA . LYS B 1 104 ? -10.5 -6.922 3.912 1 89.56 104 LYS B CA 1
ATOM 1989 C C . LYS B 1 104 ? -10.102 -5.754 4.812 1 89.56 104 LYS B C 1
ATOM 1991 O O . LYS B 1 104 ? -10.828 -4.762 4.902 1 89.56 104 LYS B O 1
ATOM 1996 N N . LEU B 1 105 ? -8.992 -5.871 5.418 1 90.81 105 LEU B N 1
ATOM 1997 C CA . LEU B 1 105 ? -8.492 -4.816 6.293 1 90.81 105 LEU B CA 1
ATOM 1998 C C . LEU B 1 105 ? -8.258 -3.527 5.508 1 90.81 105 LEU B C 1
ATOM 2000 O O . LEU B 1 105 ? -8.562 -2.436 5.996 1 90.81 105 LEU B O 1
ATOM 2004 N N . ASN B 1 106 ? -7.711 -3.705 4.305 1 87.44 106 ASN B N 1
ATOM 2005 C CA . ASN B 1 106 ? -7.477 -2.553 3.443 1 87.44 106 ASN B CA 1
ATOM 2006 C C . ASN B 1 106 ? -8.781 -1.837 3.1 1 87.44 106 ASN B C 1
ATOM 2008 O O . ASN B 1 106 ? -8.828 -0.606 3.078 1 87.44 106 ASN B O 1
ATOM 2012 N N . GLY B 1 107 ? -9.766 -2.605 2.832 1 85.62 107 GLY B N 1
ATOM 2013 C CA . GLY B 1 107 ? -11.078 -2.031 2.584 1 85.62 107 GLY B CA 1
ATOM 2014 C C . GLY B 1 107 ? -11.625 -1.251 3.768 1 85.62 107 GLY B C 1
ATOM 2015 O O . GLY B 1 107 ? -12.141 -0.146 3.604 1 85.62 107 GLY B O 1
ATOM 2016 N N . ASP B 1 108 ? -11.469 -1.778 4.914 1 89.94 108 ASP B N 1
ATOM 2017 C CA . ASP B 1 108 ? -11.906 -1.115 6.137 1 89.94 108 ASP B CA 1
ATOM 2018 C C . ASP B 1 108 ? -11.125 0.176 6.371 1 89.94 108 ASP B C 1
ATOM 2020 O O . ASP B 1 108 ? -11.688 1.171 6.836 1 89.94 108 ASP B O 1
ATOM 2024 N N . GLY B 1 109 ? -9.891 0.117 6.086 1 88.94 109 GLY B N 1
ATOM 2025 C CA . GLY B 1 109 ? -9.055 1.304 6.219 1 88.94 109 GLY B CA 1
ATOM 2026 C C . GLY B 1 109 ? -9.484 2.436 5.301 1 88.94 109 GLY B C 1
ATOM 2027 O O . GLY B 1 109 ? -9.594 3.584 5.734 1 88.94 109 GLY B O 1
ATOM 2028 N N . LEU B 1 110 ? -9.742 2.078 4.109 1 82.25 110 LEU B N 1
ATOM 2029 C CA . LEU B 1 110 ? -10.195 3.072 3.143 1 82.25 110 LEU B CA 1
ATOM 2030 C C . LEU B 1 110 ? -11.539 3.666 3.566 1 82.25 110 LEU B C 1
ATOM 2032 O O . LEU B 1 110 ? -11.742 4.879 3.473 1 82.25 110 LEU B O 1
ATOM 2036 N N . ALA B 1 111 ? -12.391 2.818 4.012 1 86.62 111 ALA B N 1
ATOM 2037 C CA . ALA B 1 111 ? -13.695 3.271 4.484 1 86.62 111 ALA B CA 1
ATOM 2038 C C . ALA B 1 111 ? -13.555 4.215 5.672 1 86.62 111 ALA B C 1
ATOM 2040 O O . ALA B 1 111 ? -14.258 5.223 5.766 1 86.62 111 ALA B O 1
ATOM 2041 N N . LEU B 1 112 ? -12.68 3.904 6.52 1 87.44 112 LEU B N 1
ATOM 2042 C CA . LEU B 1 112 ? -12.422 4.734 7.695 1 87.44 112 LEU B CA 1
ATOM 2043 C C . LEU B 1 112 ? -11.898 6.105 7.289 1 87.44 112 LEU B C 1
ATOM 2045 O O . LEU B 1 112 ? -12.336 7.125 7.824 1 87.44 112 LEU B O 1
ATOM 2049 N N . MET B 1 113 ? -10.984 6.133 6.34 1 83.12 113 MET B N 1
ATOM 2050 C CA . MET B 1 113 ? -10.406 7.387 5.859 1 83.12 113 MET B CA 1
ATOM 2051 C C . MET B 1 113 ? -11.469 8.258 5.207 1 83.12 113 MET B C 1
ATOM 2053 O O . MET B 1 113 ? -11.453 9.484 5.359 1 83.12 113 MET B O 1
ATOM 2057 N N . ASN B 1 114 ? -12.32 7.547 4.496 1 79.19 114 ASN B N 1
ATOM 2058 C CA . ASN B 1 114 ? -13.391 8.273 3.824 1 79.19 114 ASN B CA 1
ATOM 2059 C C . ASN B 1 114 ? -14.406 8.82 4.82 1 79.19 114 ASN B C 1
ATOM 2061 O O . ASN B 1 114 ? -14.938 9.922 4.637 1 79.19 114 ASN B O 1
ATOM 2065 N N . ALA B 1 115 ? -14.625 8.055 5.812 1 83.69 115 ALA B N 1
ATOM 2066 C CA . ALA B 1 115 ? -15.617 8.438 6.812 1 83.69 115 ALA B CA 1
ATOM 2067 C C . ALA B 1 115 ? -15.062 9.508 7.75 1 83.69 115 ALA B C 1
ATOM 2069 O O . ALA B 1 115 ? -15.805 10.359 8.25 1 83.69 115 ALA B O 1
ATOM 2070 N N . ARG B 1 116 ? -13.75 9.398 8.039 1 82.75 116 ARG B N 1
ATOM 2071 C CA . ARG B 1 116 ? -13.102 10.305 8.984 1 82.75 116 ARG B CA 1
ATOM 2072 C C . ARG B 1 116 ? -11.789 10.844 8.414 1 82.75 116 ARG B C 1
ATOM 2074 O O . ARG B 1 116 ? -10.711 10.469 8.867 1 82.75 116 ARG B O 1
ATOM 2081 N N . PRO B 1 117 ? -11.961 11.828 7.531 1 76.12 117 PRO B N 1
ATOM 2082 C CA . PRO B 1 117 ? -10.75 12.359 6.891 1 76.12 117 PRO B CA 1
ATOM 2083 C C . PRO B 1 117 ? -9.812 13.047 7.879 1 76.12 117 PRO B C 1
ATOM 2085 O O . PRO B 1 117 ? -8.617 13.18 7.609 1 76.12 117 PRO B O 1
ATOM 2088 N N . GLU B 1 118 ? -10.344 13.336 9.008 1 75.94 118 GLU B N 1
ATOM 2089 C CA . GLU B 1 118 ? -9.539 14.039 10 1 75.94 118 GLU B CA 1
ATOM 2090 C C . GLU B 1 118 ? -8.414 13.156 10.531 1 75.94 118 GLU B C 1
ATOM 2092 O O . GLU B 1 118 ? -7.418 13.656 11.062 1 75.94 118 GLU B O 1
ATOM 2097 N N . ILE B 1 119 ? -8.547 11.906 10.367 1 83.25 119 ILE B N 1
ATOM 2098 C CA . ILE B 1 119 ? -7.539 11.016 10.938 1 83.25 119 ILE B CA 1
ATOM 2099 C C . ILE B 1 119 ? -6.316 10.961 10.023 1 83.25 119 ILE B C 1
ATOM 2101 O O . ILE B 1 119 ? -5.254 10.477 10.414 1 83.25 119 ILE B O 1
ATOM 2105 N N . ILE B 1 120 ? -6.488 11.43 8.812 1 78 120 ILE B N 1
ATOM 2106 C CA . ILE B 1 120 ? -5.441 11.336 7.805 1 78 120 ILE B CA 1
ATOM 2107 C C . ILE B 1 120 ? -4.191 12.07 8.281 1 78 120 ILE B C 1
ATOM 2109 O O . ILE B 1 120 ? -3.07 11.617 8.055 1 78 120 ILE B O 1
ATOM 2113 N N . PHE B 1 121 ? -4.449 13.109 8.922 1 77.5 121 PHE B N 1
ATOM 2114 C CA . PHE B 1 121 ? -3.311 13.852 9.445 1 77.5 121 PHE B CA 1
ATOM 2115 C C . PHE B 1 121 ? -2.537 13.016 10.453 1 77.5 121 PHE B C 1
ATOM 2117 O O . PHE B 1 121 ? -1.307 12.953 10.406 1 77.5 121 PHE B O 1
ATOM 2124 N N . GLY B 1 122 ? -3.264 12.398 11.359 1 83.19 122 GLY B N 1
ATOM 2125 C CA . GLY B 1 122 ? -2.629 11.531 12.336 1 83.19 122 GLY B CA 1
ATOM 2126 C C . GLY B 1 122 ? -1.907 10.352 11.703 1 83.19 122 GLY B C 1
ATOM 2127 O O . GLY B 1 122 ? -0.81 9.984 12.133 1 83.19 122 GLY B O 1
ATOM 2128 N N . LEU B 1 123 ? -2.506 9.844 10.742 1 84.38 123 LEU B N 1
ATOM 2129 C CA . LEU B 1 123 ? -1.899 8.727 10.031 1 84.38 123 LEU B CA 1
ATOM 2130 C C . LEU B 1 123 ? -0.582 9.148 9.391 1 84.38 123 LEU B C 1
ATOM 2132 O O . LEU B 1 123 ? 0.408 8.414 9.453 1 84.38 123 LEU B O 1
ATOM 2136 N N . THR B 1 124 ? -0.6 10.281 8.75 1 80.69 124 THR B N 1
ATOM 2137 C CA . THR B 1 124 ? 0.58 10.789 8.055 1 80.69 124 THR B CA 1
ATOM 2138 C C . THR B 1 124 ? 1.71 11.07 9.047 1 80.69 124 THR B C 1
ATOM 2140 O O . THR B 1 124 ? 2.852 10.664 8.82 1 80.69 124 THR B O 1
ATOM 2143 N N . VAL B 1 125 ? 1.351 11.703 10.055 1 82.56 125 VAL B N 1
ATOM 2144 C CA . VAL B 1 125 ? 2.34 12.023 11.078 1 82.56 125 VAL B CA 1
ATOM 2145 C C . VAL B 1 125 ? 2.885 10.734 11.695 1 82.56 125 VAL B C 1
ATOM 2147 O O . VAL B 1 125 ? 4.094 10.602 11.898 1 82.56 125 VAL B O 1
ATOM 2150 N N . GLY B 1 126 ? 1.976 9.906 12 1 86.62 126 GLY B N 1
ATOM 2151 C CA . GLY B 1 126 ? 2.395 8.625 12.555 1 86.62 126 GLY B CA 1
ATOM 2152 C C . GLY B 1 126 ? 3.352 7.871 11.656 1 86.62 126 GLY B C 1
ATOM 2153 O O . GLY B 1 126 ? 4.344 7.309 12.125 1 86.62 126 GLY B O 1
ATOM 2154 N N . THR B 1 127 ? 3.055 7.816 10.422 1 84.94 127 THR B N 1
ATOM 2155 C CA . THR B 1 127 ? 3.906 7.109 9.469 1 84.94 127 THR B CA 1
ATOM 2156 C C . THR B 1 127 ? 5.293 7.738 9.414 1 84.94 127 THR B C 1
ATOM 2158 O O . THR B 1 127 ? 6.301 7.031 9.367 1 84.94 127 THR B O 1
ATOM 2161 N N . VAL B 1 128 ? 5.324 9 9.445 1 80.69 128 VAL B N 1
ATOM 2162 C CA . VAL B 1 128 ? 6.602 9.695 9.414 1 80.69 128 VAL B CA 1
ATOM 2163 C C . VAL B 1 128 ? 7.391 9.391 10.68 1 80.69 128 VAL B C 1
ATOM 2165 O O . VAL B 1 128 ? 8.594 9.125 10.617 1 80.69 128 VAL B O 1
ATOM 2168 N N . LEU B 1 129 ? 6.73 9.43 11.781 1 84.31 129 LEU B N 1
ATOM 2169 C CA . LEU B 1 129 ? 7.375 9.117 13.055 1 84.31 129 LEU B CA 1
ATOM 2170 C C . LEU B 1 129 ? 7.902 7.684 13.055 1 84.31 129 LEU B C 1
ATOM 2172 O O . LEU B 1 129 ? 8.992 7.422 13.57 1 84.31 129 LEU B O 1
ATOM 2176 N N . GLY B 1 130 ? 7.098 6.797 12.57 1 87.5 130 GLY B N 1
ATOM 2177 C CA . GLY B 1 130 ? 7.523 5.406 12.492 1 87.5 130 GLY B CA 1
ATOM 2178 C C . GLY B 1 130 ? 8.781 5.215 11.664 1 87.5 130 GLY B C 1
ATOM 2179 O O . GLY B 1 130 ? 9.656 4.434 12.031 1 87.5 130 GLY B O 1
ATOM 2180 N N . ILE B 1 131 ? 8.836 5.898 10.602 1 80.12 131 ILE B N 1
ATOM 2181 C CA . ILE B 1 131 ? 10.008 5.812 9.734 1 80.12 131 ILE B CA 1
ATOM 2182 C C . ILE B 1 131 ? 11.234 6.336 10.484 1 80.12 131 ILE B C 1
ATOM 2184 O O . ILE B 1 131 ? 12.312 5.742 10.406 1 80.12 131 ILE B O 1
ATOM 2188 N N . LEU B 1 132 ? 11.031 7.371 11.234 1 77.56 132 LEU B N 1
ATOM 2189 C CA . LEU B 1 132 ? 12.141 8.055 11.875 1 77.56 132 LEU B CA 1
ATOM 2190 C C . LEU B 1 132 ? 12.609 7.293 13.109 1 77.56 132 LEU B C 1
ATOM 2192 O O . LEU B 1 132 ? 13.812 7.207 13.375 1 77.56 132 LEU B O 1
ATOM 2196 N N . PHE B 1 133 ? 11.727 6.652 13.836 1 84.62 133 PHE B N 1
ATOM 2197 C CA . PHE B 1 133 ? 12.078 6.117 15.141 1 84.62 133 PHE B CA 1
ATOM 2198 C C . PHE B 1 133 ? 12.141 4.598 15.109 1 84.62 133 PHE B C 1
ATOM 2200 O O . PHE B 1 133 ? 12.852 3.979 15.898 1 84.62 133 PHE B O 1
ATOM 2207 N N . LEU B 1 134 ? 11.383 4.027 14.211 1 86.12 134 LEU B N 1
ATOM 2208 C CA . LEU B 1 134 ? 11.305 2.57 14.195 1 86.12 134 LEU B CA 1
ATOM 2209 C C . LEU B 1 134 ? 11.984 1.996 12.961 1 86.12 134 LEU B C 1
ATOM 2211 O O . LEU B 1 134 ? 11.961 0.783 12.742 1 86.12 134 LEU B O 1
ATOM 2215 N N . ARG B 1 135 ? 12.508 2.859 12.203 1 78.56 135 ARG B N 1
ATOM 2216 C CA . ARG B 1 135 ? 13.172 2.443 10.977 1 78.56 135 ARG B CA 1
ATOM 2217 C C . ARG B 1 135 ? 12.219 1.666 10.07 1 78.56 135 ARG B C 1
ATOM 2219 O O . ARG B 1 135 ? 12.586 0.622 9.531 1 78.56 135 ARG B O 1
ATOM 2226 N N . GLY B 1 136 ? 11.023 2.139 10.188 1 80.62 136 GLY B N 1
ATOM 2227 C CA . GLY B 1 136 ? 10.023 1.483 9.359 1 80.62 136 GLY B CA 1
ATOM 2228 C C . GLY B 1 136 ? 10.062 1.935 7.914 1 80.62 136 GLY B C 1
ATOM 2229 O O . GLY B 1 136 ? 10.844 2.818 7.551 1 80.62 136 GLY B O 1
ATOM 2230 N N . THR B 1 137 ? 9.328 1.159 7.051 1 76.62 137 THR B N 1
ATOM 2231 C CA . THR B 1 137 ? 9.219 1.509 5.637 1 76.62 137 THR B CA 1
ATOM 2232 C C . THR B 1 137 ? 7.844 2.09 5.324 1 76.62 137 THR B C 1
ATOM 2234 O O . THR B 1 137 ? 6.836 1.646 5.883 1 76.62 137 THR B O 1
ATOM 2237 N N . PRO B 1 138 ? 7.875 3.105 4.566 1 66.62 138 PRO B N 1
ATOM 2238 C CA . PRO B 1 138 ? 6.582 3.73 4.285 1 66.62 138 PRO B CA 1
ATOM 2239 C C . PRO B 1 138 ? 5.605 2.781 3.592 1 66.62 138 PRO B C 1
ATOM 2241 O O . PRO B 1 138 ? 6.016 1.965 2.764 1 66.62 138 PRO B O 1
ATOM 2244 N N . CYS B 1 139 ? 4.34 2.547 3.975 1 67.62 139 CYS B N 1
ATOM 2245 C CA . CYS B 1 139 ? 3.338 1.651 3.406 1 67.62 139 CYS B CA 1
ATOM 2246 C C . CYS B 1 139 ? 2.205 2.441 2.762 1 67.62 139 CYS B C 1
ATOM 2248 O O . CYS B 1 139 ? 1.343 1.866 2.096 1 67.62 139 CYS B O 1
ATOM 2250 N N . GLY B 1 140 ? 2.141 3.709 2.816 1 64.94 140 GLY B N 1
ATOM 2251 C CA . GLY B 1 140 ? 1.024 4.551 2.414 1 64.94 140 GLY B CA 1
ATOM 2252 C C . GLY B 1 140 ? -0.026 4.707 3.498 1 64.94 140 GLY B C 1
ATOM 2253 O O . GLY B 1 140 ? -0.046 3.941 4.465 1 64.94 140 GLY B O 1
ATOM 2254 N N . PRO B 1 141 ? -0.947 5.641 3.455 1 68.81 141 PRO B N 1
ATOM 2255 C CA . PRO B 1 141 ? -1.924 5.953 4.504 1 68.81 141 PRO B CA 1
ATOM 2256 C C . PRO B 1 141 ? -2.988 4.867 4.656 1 68.81 141 PRO B C 1
ATOM 2258 O O . PRO B 1 141 ? -3.523 4.676 5.754 1 68.81 141 PRO B O 1
ATOM 2261 N N . VAL B 1 142 ? -3.197 4.09 3.592 1 75.94 142 VAL B N 1
ATOM 2262 C CA . VAL B 1 142 ? -4.262 3.09 3.621 1 75.94 142 VAL B CA 1
ATOM 2263 C C . VAL B 1 142 ? -3.896 1.975 4.598 1 75.94 142 VAL B C 1
ATOM 2265 O O . VAL B 1 142 ? -4.738 1.521 5.375 1 75.94 142 VAL B O 1
ATOM 2268 N N . MET B 1 143 ? -2.689 1.544 4.555 1 85.25 143 MET B N 1
ATOM 2269 C CA . MET B 1 143 ? -2.27 0.517 5.504 1 85.25 143 MET B CA 1
ATOM 2270 C C . MET B 1 143 ? -2.371 1.026 6.938 1 85.25 143 MET B C 1
ATOM 2272 O O . MET B 1 143 ? -2.826 0.305 7.828 1 85.25 143 MET B O 1
ATOM 2276 N N . ALA B 1 144 ? -1.919 2.277 7.117 1 86.88 144 ALA B N 1
ATOM 2277 C CA . ALA B 1 144 ? -2.033 2.879 8.445 1 86.88 144 ALA B CA 1
ATOM 2278 C C . ALA B 1 144 ? -3.49 2.939 8.891 1 86.88 144 ALA B C 1
ATOM 2280 O O . ALA B 1 144 ? -3.797 2.682 10.062 1 86.88 144 ALA B O 1
ATOM 2281 N N . ALA B 1 145 ? -4.32 3.283 7.945 1 88.19 145 ALA B N 1
ATOM 2282 C CA . ALA B 1 145 ? -5.75 3.342 8.25 1 88.19 145 ALA B CA 1
ATOM 2283 C C . ALA B 1 145 ? -6.297 1.956 8.578 1 88.19 145 ALA B C 1
ATOM 2285 O O . ALA B 1 145 ? -7.164 1.814 9.438 1 88.19 145 ALA B O 1
ATOM 2286 N N . ALA B 1 146 ? -5.801 0.973 7.863 1 90.94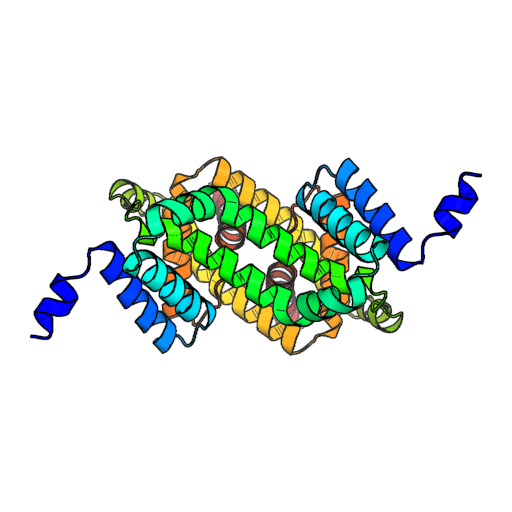 146 ALA B N 1
ATOM 2287 C CA . ALA B 1 146 ? -6.215 -0.402 8.133 1 90.94 146 ALA B CA 1
ATOM 2288 C C . ALA B 1 146 ? -5.863 -0.812 9.555 1 90.94 146 ALA B C 1
ATOM 2290 O O . ALA B 1 146 ? -6.688 -1.402 10.258 1 90.94 146 ALA B O 1
ATOM 2291 N N . VAL B 1 147 ? -4.742 -0.523 9.984 1 93.19 147 VAL B N 1
ATOM 2292 C CA . VAL B 1 147 ? -4.305 -0.832 11.344 1 93.19 147 VAL B CA 1
ATOM 2293 C C . VAL B 1 147 ? -5.133 -0.034 12.344 1 93.19 147 VAL B C 1
ATOM 2295 O O . VAL B 1 147 ? -5.52 -0.557 13.391 1 93.19 147 VAL B O 1
ATOM 2298 N N . THR B 1 148 ? -5.367 1.188 12.039 1 92.62 148 THR B N 1
ATOM 2299 C CA . THR B 1 148 ? -6.191 2.018 12.914 1 92.62 148 THR B CA 1
ATOM 2300 C C . THR B 1 148 ? -7.582 1.408 13.086 1 92.62 148 THR B C 1
ATOM 2302 O O . THR B 1 148 ? -8.125 1.396 14.188 1 92.62 148 THR B O 1
ATOM 2305 N N . ALA B 1 149 ? -8.07 0.948 11.992 1 91.75 149 ALA B N 1
ATOM 2306 C CA . ALA B 1 149 ? -9.391 0.331 12.047 1 91.75 149 ALA B CA 1
ATOM 2307 C C . ALA B 1 149 ? -9.414 -0.852 13.008 1 91.75 149 ALA B C 1
ATOM 2309 O O . ALA B 1 149 ? -10.383 -1.048 13.742 1 91.75 149 ALA B O 1
ATOM 2310 N N . VAL B 1 150 ? -8.422 -1.626 12.977 1 92.25 150 VAL B N 1
ATOM 2311 C CA . VAL B 1 150 ? -8.32 -2.773 13.867 1 92.25 150 VAL B CA 1
ATOM 2312 C C . VAL B 1 150 ? -8.25 -2.293 15.32 1 92.25 150 VAL B C 1
ATOM 2314 O O . VAL B 1 150 ? -8.922 -2.84 16.188 1 92.25 150 VAL B O 1
ATOM 2317 N N . PHE B 1 151 ? -7.465 -1.274 15.531 1 93.69 151 PHE B N 1
ATOM 2318 C CA . PHE B 1 151 ? -7.355 -0.707 16.859 1 93.69 151 PHE B CA 1
ATOM 2319 C C . PHE B 1 151 ? -8.719 -0.228 17.359 1 93.69 151 PHE B C 1
ATOM 2321 O O . PHE B 1 151 ? -9.094 -0.491 18.516 1 93.69 151 PHE B O 1
ATOM 2328 N N . LEU B 1 152 ? -9.344 0.466 16.516 1 92.31 152 LEU B N 1
ATOM 2329 C CA . LEU B 1 152 ? -10.633 1.023 16.906 1 92.31 152 LEU B CA 1
ATOM 2330 C C . LEU B 1 152 ? -11.648 -0.084 17.172 1 92.31 152 LEU B C 1
ATOM 2332 O O . LEU B 1 152 ? -12.477 0.023 18.078 1 92.31 152 LEU B O 1
ATOM 2336 N N . GLN B 1 153 ? -11.562 -1.116 16.344 1 90.94 153 GLN B N 1
ATOM 2337 C CA . GLN B 1 153 ? -12.445 -2.256 16.531 1 90.94 153 GLN B CA 1
ATOM 2338 C C . GLN B 1 153 ? -12.18 -2.943 17.875 1 90.94 153 GLN B C 1
ATOM 2340 O O . GLN B 1 153 ? -13.109 -3.312 18.578 1 90.94 153 GLN B O 1
ATOM 2345 N N . ILE B 1 154 ? -10.953 -3.127 18.156 1 91.5 154 ILE B N 1
ATOM 2346 C CA . ILE B 1 154 ? -10.57 -3.754 19.422 1 91.5 154 ILE B CA 1
ATOM 2347 C C . ILE B 1 154 ? -10.992 -2.863 20.578 1 91.5 154 ILE B C 1
ATOM 2349 O O . ILE B 1 154 ? -11.492 -3.354 21.594 1 91.5 154 ILE B O 1
ATOM 2353 N N . ALA B 1 155 ? -10.805 -1.574 20.484 1 90.25 155 ALA B N 1
ATOM 2354 C CA . ALA B 1 155 ? -11.172 -0.626 21.531 1 90.25 155 ALA B CA 1
ATOM 2355 C C . ALA B 1 155 ? -12.68 -0.621 21.766 1 90.25 155 ALA B C 1
ATOM 2357 O O . ALA B 1 155 ? -13.141 -0.442 22.891 1 90.25 155 ALA B O 1
ATOM 2358 N N . SER B 1 156 ? -13.344 -0.784 20.641 1 89.44 156 SER B N 1
ATOM 2359 C CA . SER B 1 156 ? -14.797 -0.751 20.734 1 89.44 156 SER B CA 1
ATOM 2360 C C . SER B 1 156 ? -15.336 -1.976 21.469 1 89.44 156 SER B C 1
ATOM 2362 O O . SER B 1 156 ? -16.422 -1.935 22.047 1 89.44 156 SER B O 1
ATOM 2364 N N . LEU B 1 157 ? -14.531 -2.99 21.375 1 89.12 157 LEU B N 1
ATOM 2365 C CA . LEU B 1 157 ? -14.93 -4.188 22.109 1 89.12 157 LEU B CA 1
ATOM 2366 C C . LEU B 1 157 ? -14.836 -3.971 23.609 1 89.12 157 LEU B C 1
ATOM 2368 O O . LEU B 1 157 ? -15.539 -4.633 24.391 1 89.12 157 LEU B O 1
ATOM 2372 N N . PHE B 1 158 ? -14 -3.111 24.016 1 88.44 158 PHE B N 1
ATOM 2373 C CA . PHE B 1 158 ? -13.789 -2.844 25.438 1 88.44 158 PHE B CA 1
ATOM 2374 C C . PHE B 1 158 ? -14.602 -1.634 25.875 1 88.44 158 PHE B C 1
ATOM 2376 O O . PHE B 1 158 ? -14.641 -1.308 27.062 1 88.44 158 PHE B O 1
ATOM 2383 N N . SER B 1 159 ? -15.133 -0.882 25.078 1 72.88 159 SER B N 1
ATOM 2384 C CA . SER B 1 159 ? -16 0.22 25.469 1 72.88 159 SER B CA 1
ATOM 2385 C C . SER B 1 159 ? -17.453 -0.23 25.578 1 72.88 159 SER B C 1
ATOM 2387 O O . SER B 1 159 ? -17.859 -1.179 24.891 1 72.88 159 SER B O 1
#

Foldseek 3Di:
DVVVVCVVDDPVLNVLVVQLVLCVVLVAPVSNVVSVVVNVCVVVVVCVPVVVCCVVCVVVVVVVVVVCVVCVCVVVVVCDVVVVVCCVDPVNVVVVVCVVVQVVLLVQLVVQCVVCVVCLVVLVVVQSVCCNPVSDYRPDSSVSSSVVSVVVVVVVVVD/DVVVVCVPDDPVLNVLVVQLVLCVVLVAPVSNVVSVVVNVCVVVVVCVPVVVCCVPCVVVVVVVVVVCVVCVCVVVVVCDVVVVVCCVDPVNVVVVVCVVVQVVLLVQLVVQCVVCVVCLVVLVVVQSVCCNPVSDYRPDSSVSSSVVSVVVVVVVVVD

InterPro domains:
  IPR007382 Uncharacterised protein family UPF0756, transmembrame [MF_01874] (10-155)
  IPR007382 Uncharacterised protein family UPF0756, transmembrame [PF04284] (14-152)
  IPR007382 Uncharacterised protein family UPF0756, transmembrame [PTHR38452] (9-154)

Radius of gyration: 20.3 Å; Cα contacts (8 Å, |Δi|>4): 539; chains: 2; bounding box: 43×59×58 Å

Secondary structure (DSSP, 8-state):
-HHHHHHHS-HHHHHHHHHHHHHHHTT-HHHHHHHHHHHHHHHTT-HHHHHHHHHHHHHHHHHHHHHHHHHHHHHTT---HHHHHHTTSHHHHHHHHHHHHHHHHHHHHHHHHHH-TTHHHHHHHHHHHHHHHH-PPP--HHHHHHHHHHHHHHHHHH-/-HHHHHHHS-HHHHHHHHHHHHHHHTT-HHHHHHHHHHHHHHHTT-HHHHHHHHHHHHHHHHHHHHHHHHHHHHHTT---HHHHHHTTSHHHHHHHHHHHHHHHHHHHHHHHHHH-TTHHHHHHHHHHHHHHHH------HHHHHHHHHHHHHHHHHH-